Protein AF-M3G9U5-F1 (afdb_monomer)

Secondary structure (DSSP, 8-state):
---SS--SSS-HHHHHHH-HHHHHHHHHHHHHHSPTT--EEEEPPGGG--STT-PPPHHHHHHHHTTTEEEESEEE-SSEEEE-SGGGT--HHHHHHHHHHHHHHHHHHTT-THHHHHHHHHHIIIIIS----SHHHHHHHHHHHHHHHT-TTSEEEE-SS--EEEEGGGTEEEE--TTTT-EEEEEETTEEEEEEEEETTEEEEEEEEE--

Solvent-accessible surface area (backbone atoms only — not comparable to full-atom values): 11765 Å² total; per-residue (Å²): 90,29,57,83,48,63,29,74,96,42,56,44,64,59,46,43,70,80,38,42,68,60,54,46,58,53,50,54,54,57,54,68,71,41,57,94,89,49,88,42,75,44,35,52,22,75,42,33,27,78,41,76,81,66,44,58,52,70,68,52,46,46,57,39,45,79,68,64,38,48,76,40,62,62,53,74,60,90,65,33,35,39,36,16,44,59,70,38,80,45,53,69,66,58,48,34,52,52,46,50,52,46,54,51,38,54,62,50,21,77,79,40,64,73,42,44,61,50,40,50,52,50,42,40,66,76,77,66,66,74,50,60,83,46,72,68,44,42,50,55,34,49,56,46,35,38,61,78,66,65,40,79,92,24,36,38,38,28,19,71,58,39,55,62,47,72,42,76,94,76,35,33,37,29,37,19,30,79,81,85,36,35,39,46,70,48,75,56,91,54,35,38,37,35,34,31,50,81,45,96,94,41,68,46,77,78,47,76,49,74,65,129

Nearest PDB structures (foldseek):
  3o12-assembly1_A  TM=8.053E-01  e=7.618E+00  Saccharomyces cerevisiae
  5hd8-assembly1_B  TM=4.334E-01  e=9.738E+00  Escherichia coli K-12
  5l9t-assembly1_A  TM=3.016E-01  e=3.646E+00  Homo sapiens

Sequence (212 aa):
MGDIIENWFFSAVRKLKKSKKRFNKLFDRLDSLSALDGNKIYIVGNHDSTSYLMNLPPKIERYLRERNWKICKKIENETLIAVHGHQGQYNRFTWIGSIFILRFLHMIALFLPNLFRFSEAFYQKHLNRQDPATTEEIFKYYERLSRITHQNDKVLISGHTHDFLCIPHLKIINTGDWVKSNSFVLQDDFRFIGAKMNKRGEFSKEFIYKHQ

Structure (mmCIF, N/CA/C/O backbone):
data_AF-M3G9U5-F1
#
_entry.id   AF-M3G9U5-F1
#
loop_
_atom_site.group_PDB
_atom_site.id
_atom_site.type_symbol
_atom_site.label_atom_id
_atom_site.label_alt_id
_atom_site.label_comp_id
_atom_site.label_asym_id
_atom_site.label_entity_id
_atom_site.label_seq_id
_atom_site.pdbx_PDB_ins_code
_atom_site.Cartn_x
_atom_site.Cartn_y
_atom_site.Cartn_z
_atom_site.occupancy
_atom_site.B_iso_or_equiv
_atom_site.auth_seq_id
_atom_site.auth_comp_id
_atom_site.auth_asym_id
_atom_site.auth_atom_id
_atom_site.pdbx_PDB_model_num
ATOM 1 N N . MET A 1 1 ? -1.531 -2.281 1.126 1.00 89.38 1 MET A N 1
ATOM 2 C CA . MET A 1 1 ? -1.670 -0.815 1.037 1.00 89.38 1 MET A CA 1
ATOM 3 C C . MET A 1 1 ? -0.578 -0.260 0.125 1.00 89.38 1 MET A C 1
ATOM 5 O O . MET A 1 1 ? 0.336 0.375 0.622 1.00 89.38 1 MET A O 1
ATOM 9 N N . GLY A 1 2 ? -0.637 -0.505 -1.191 1.00 89.19 2 GLY A N 1
ATOM 10 C CA . GLY A 1 2 ? 0.446 -0.152 -2.129 1.00 89.19 2 GLY A CA 1
ATOM 11 C C . GLY A 1 2 ? 1.765 -0.884 -1.902 1.00 89.19 2 GLY A C 1
ATOM 12 O O . GLY A 1 2 ? 1.864 -1.715 -1.000 1.00 89.19 2 GLY A O 1
ATOM 13 N N . ASP A 1 3 ? 2.726 -0.594 -2.775 1.00 91.12 3 ASP A N 1
ATOM 14 C CA . ASP A 1 3 ? 4.126 -1.041 -2.739 1.00 91.12 3 ASP A CA 1
ATOM 15 C C . ASP A 1 3 ? 4.309 -2.566 -2.716 1.00 91.12 3 ASP A C 1
ATOM 17 O O . ASP A 1 3 ? 5.277 -3.112 -2.190 1.00 91.12 3 ASP A O 1
ATOM 21 N N . ILE A 1 4 ? 3.374 -3.284 -3.342 1.00 89.88 4 ILE A N 1
ATOM 22 C CA . ILE A 1 4 ? 3.493 -4.731 -3.566 1.00 89.88 4 ILE A CA 1
ATOM 23 C C . ILE A 1 4 ? 4.415 -4.997 -4.765 1.00 89.88 4 ILE A C 1
ATOM 25 O O . ILE A 1 4 ? 5.103 -6.022 -4.818 1.00 89.88 4 ILE A O 1
ATOM 29 N N . ILE A 1 5 ? 4.425 -4.097 -5.755 1.00 89.44 5 ILE A N 1
ATOM 30 C CA . ILE A 1 5 ? 5.148 -4.267 -7.012 1.00 89.44 5 ILE A CA 1
ATOM 31 C C . ILE A 1 5 ? 6.190 -3.158 -7.157 1.00 89.44 5 ILE A C 1
ATOM 33 O O . ILE A 1 5 ? 5.906 -2.081 -7.652 1.00 89.44 5 ILE A O 1
ATOM 37 N N . GLU A 1 6 ? 7.444 -3.470 -6.849 1.00 85.50 6 GLU A N 1
ATOM 38 C CA . GLU A 1 6 ? 8.569 -2.559 -7.094 1.00 85.50 6 GLU A CA 1
ATOM 39 C C . GLU A 1 6 ? 8.737 -2.250 -8.600 1.00 85.50 6 GLU A C 1
ATOM 41 O O . GLU A 1 6 ? 8.982 -3.160 -9.408 1.00 85.50 6 GLU A O 1
ATOM 46 N N . ASN A 1 7 ? 8.597 -0.971 -8.974 1.00 83.62 7 ASN A N 1
ATOM 47 C CA . ASN A 1 7 ? 8.673 -0.488 -10.356 1.00 83.62 7 ASN A CA 1
ATOM 48 C C . ASN A 1 7 ? 9.634 0.711 -10.573 1.00 83.62 7 ASN A C 1
ATOM 50 O O . ASN A 1 7 ? 9.666 1.284 -11.667 1.00 83.62 7 ASN A O 1
ATOM 54 N N . TRP A 1 8 ? 10.417 1.095 -9.563 1.00 77.12 8 TRP A N 1
ATOM 55 C CA . TRP A 1 8 ? 11.389 2.190 -9.622 1.00 77.12 8 TRP A CA 1
ATOM 56 C C . TRP A 1 8 ? 12.770 1.724 -10.044 1.00 77.12 8 TRP A C 1
ATOM 58 O O . TRP A 1 8 ? 13.273 2.127 -11.094 1.00 77.12 8 TRP A O 1
ATOM 68 N N . PHE A 1 9 ? 13.367 0.844 -9.244 1.00 70.94 9 PHE A N 1
ATOM 69 C CA . PHE A 1 9 ? 14.705 0.308 -9.512 1.00 70.94 9 PHE A CA 1
ATOM 70 C C . PHE A 1 9 ? 14.670 -0.803 -10.557 1.00 70.94 9 PHE A C 1
ATOM 72 O O . PHE A 1 9 ? 15.642 -1.068 -11.265 1.00 70.94 9 PHE A O 1
ATOM 79 N N . PHE A 1 10 ? 13.515 -1.450 -10.685 1.00 76.06 10 PHE A N 1
ATOM 80 C CA . PHE A 1 10 ? 13.292 -2.541 -11.613 1.00 76.06 10 PHE A CA 1
ATOM 81 C C . PHE A 1 10 ? 12.050 -2.257 -12.438 1.00 76.06 10 PHE A C 1
ATOM 83 O O . PHE A 1 10 ? 11.042 -1.799 -11.927 1.00 76.06 10 PHE A O 1
ATOM 90 N N . SER A 1 11 ? 12.070 -2.601 -13.724 1.00 84.88 11 SER A N 1
ATOM 91 C CA . SER A 1 11 ? 10.835 -2.567 -14.505 1.00 84.88 11 SER A CA 1
ATOM 92 C C . SER A 1 11 ? 9.950 -3.748 -14.106 1.00 84.88 11 SER A C 1
ATOM 94 O O . SER A 1 11 ? 10.233 -4.893 -14.486 1.00 84.88 11 SER A O 1
ATOM 96 N N . ALA A 1 12 ? 8.841 -3.469 -13.420 1.00 87.69 12 ALA A N 1
ATOM 97 C CA . ALA A 1 12 ? 7.840 -4.473 -13.073 1.00 87.69 12 ALA A CA 1
ATOM 98 C C . ALA A 1 12 ? 7.318 -5.190 -14.325 1.00 87.69 12 ALA A C 1
ATOM 100 O O . ALA A 1 12 ? 7.155 -6.407 -14.335 1.00 87.69 12 ALA A O 1
ATOM 101 N N . VAL A 1 13 ? 7.161 -4.459 -15.433 1.00 90.69 13 VAL A N 1
ATOM 102 C CA . VAL A 1 13 ? 6.762 -5.015 -16.734 1.00 90.69 13 VAL A CA 1
ATOM 103 C C . VAL A 1 13 ? 7.777 -6.033 -17.258 1.00 90.69 13 VAL A C 1
ATOM 105 O O . VAL A 1 13 ? 7.389 -7.107 -17.725 1.00 90.69 13 VAL A O 1
ATOM 108 N N . ARG A 1 14 ? 9.081 -5.726 -17.202 1.00 89.19 14 ARG A N 1
ATOM 109 C CA . ARG A 1 14 ? 10.125 -6.684 -17.609 1.00 89.19 14 ARG A CA 1
ATOM 110 C C . ARG A 1 14 ? 10.139 -7.895 -16.676 1.00 89.19 14 ARG A C 1
ATOM 112 O O . ARG A 1 14 ? 10.262 -9.018 -17.162 1.00 89.19 14 ARG A O 1
ATOM 119 N N . LYS A 1 15 ? 9.970 -7.682 -15.367 1.00 88.31 15 LYS A N 1
ATOM 120 C CA . LYS A 1 15 ? 9.929 -8.752 -14.359 1.00 88.31 15 LYS A CA 1
ATOM 121 C C . LYS A 1 15 ? 8.718 -9.669 -14.551 1.00 88.31 15 LYS A C 1
ATOM 123 O O . LYS A 1 15 ? 8.887 -10.882 -14.518 1.00 88.31 15 LYS A O 1
ATOM 128 N N . LEU A 1 16 ? 7.539 -9.123 -14.858 1.00 90.44 16 LEU A N 1
ATOM 129 C CA . LEU A 1 16 ? 6.343 -9.900 -15.195 1.00 90.44 16 LEU A CA 1
ATOM 130 C C . LEU A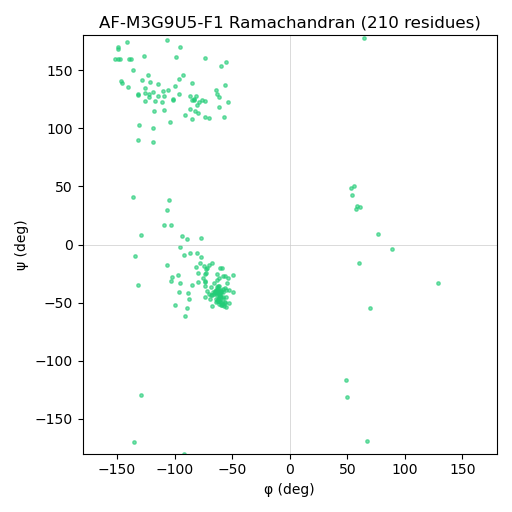 1 16 ? 6.577 -10.771 -16.436 1.00 90.44 16 LEU A C 1
ATOM 132 O O . LEU A 1 16 ? 6.240 -11.949 -16.421 1.00 90.44 16 LEU A O 1
ATOM 136 N N . LYS A 1 17 ? 7.207 -10.233 -17.490 1.00 91.81 17 LYS A N 1
ATOM 137 C CA . LYS A 1 17 ? 7.541 -11.022 -18.690 1.00 91.81 17 LYS A CA 1
ATOM 138 C C . LYS A 1 17 ? 8.535 -12.150 -18.392 1.00 91.81 17 LYS A C 1
ATOM 140 O O . LYS A 1 17 ? 8.299 -13.283 -18.789 1.00 91.81 17 LYS A O 1
ATOM 145 N N . LYS A 1 18 ? 9.641 -11.844 -17.703 1.00 91.88 18 LYS A N 1
ATOM 146 C CA . LYS A 1 18 ? 10.725 -12.809 -17.428 1.00 91.88 18 LYS A CA 1
ATOM 147 C C . LYS A 1 18 ? 10.376 -13.824 -16.341 1.00 91.88 18 LYS A C 1
ATOM 149 O O . LYS A 1 18 ? 10.928 -14.915 -16.307 1.00 91.88 18 LYS A O 1
ATOM 154 N N . SER A 1 19 ? 9.515 -13.454 -15.401 1.00 89.94 19 SER A N 1
ATOM 155 C CA . SER A 1 19 ? 9.249 -14.230 -14.189 1.00 89.94 19 SER A CA 1
ATOM 156 C C . SER A 1 19 ? 7.756 -14.308 -13.881 1.00 89.94 19 SER A C 1
ATOM 158 O O . SER A 1 19 ? 7.363 -14.256 -12.714 1.00 89.94 19 SER A O 1
ATOM 160 N N . LYS A 1 20 ? 6.925 -14.491 -14.918 1.00 91.56 20 LYS A N 1
ATOM 161 C CA . LYS A 1 20 ? 5.462 -14.617 -14.795 1.00 91.56 20 LYS A CA 1
ATOM 162 C C . LYS A 1 20 ? 5.056 -15.636 -13.730 1.00 91.56 20 LYS A C 1
ATOM 164 O O . LYS A 1 20 ? 4.201 -15.345 -12.909 1.00 91.56 20 LYS A O 1
ATOM 169 N N . LYS A 1 21 ? 5.749 -16.779 -13.651 1.00 93.25 21 LYS A N 1
ATOM 170 C CA . LYS A 1 21 ? 5.509 -17.814 -12.628 1.00 93.25 21 LYS A CA 1
ATOM 171 C C . LYS A 1 21 ? 5.647 -17.294 -11.188 1.00 93.25 21 LYS A C 1
ATOM 173 O O . LYS A 1 21 ? 4.871 -17.692 -10.328 1.00 93.25 21 LYS A O 1
ATOM 178 N N . ARG A 1 22 ? 6.616 -16.410 -10.908 1.00 90.00 22 ARG A N 1
ATOM 179 C CA . ARG A 1 22 ? 6.799 -15.815 -9.568 1.00 90.00 22 ARG A CA 1
ATOM 180 C C . ARG A 1 22 ? 5.699 -14.801 -9.253 1.00 90.00 22 ARG A C 1
ATOM 182 O O . ARG A 1 22 ? 5.206 -14.798 -8.132 1.00 90.00 22 ARG A O 1
ATOM 189 N N . PHE A 1 23 ? 5.308 -13.993 -10.241 1.00 91.50 23 PHE A N 1
ATOM 190 C CA . PHE A 1 23 ? 4.162 -13.086 -10.128 1.00 91.50 23 PHE A CA 1
ATOM 191 C C . PHE A 1 23 ? 2.876 -13.856 -9.841 1.00 91.50 23 PHE A C 1
ATOM 193 O O . PHE A 1 23 ? 2.200 -13.547 -8.866 1.00 91.50 23 PHE A O 1
ATOM 200 N N . ASN A 1 24 ? 2.599 -14.898 -10.630 1.00 94.75 24 ASN A N 1
ATOM 201 C CA . ASN A 1 24 ? 1.445 -15.761 -10.419 1.00 94.75 24 ASN A CA 1
ATOM 202 C C . ASN A 1 24 ? 1.472 -16.328 -9.005 1.00 94.75 24 ASN A C 1
ATOM 204 O O . ASN A 1 24 ? 0.571 -16.036 -8.244 1.00 94.75 24 ASN A O 1
ATOM 208 N N . LYS A 1 25 ? 2.568 -16.972 -8.583 1.00 94.81 25 LYS A N 1
ATOM 209 C CA . LYS A 1 25 ? 2.677 -17.543 -7.233 1.00 94.81 25 LYS A CA 1
ATOM 210 C C . LYS A 1 25 ? 2.365 -16.547 -6.106 1.00 94.81 25 LYS A C 1
ATOM 212 O O . LYS A 1 25 ? 1.773 -16.944 -5.107 1.00 94.81 25 LYS A O 1
ATOM 217 N N . LEU A 1 26 ? 2.795 -15.288 -6.224 1.00 92.38 26 LEU A N 1
ATOM 218 C CA . LEU A 1 26 ? 2.474 -14.253 -5.236 1.00 92.38 26 LEU A CA 1
ATOM 219 C C . LEU A 1 26 ? 0.977 -13.928 -5.246 1.00 92.38 26 LEU A C 1
ATOM 221 O O . LEU A 1 26 ? 0.329 -13.984 -4.206 1.00 92.38 26 LEU A O 1
ATOM 225 N N . PHE A 1 27 ? 0.432 -13.607 -6.416 1.00 93.75 27 PHE A N 1
ATOM 226 C CA . PHE A 1 27 ? -0.960 -13.187 -6.524 1.00 93.75 27 PHE A CA 1
ATOM 227 C C . PHE A 1 27 ? -1.949 -14.340 -6.350 1.00 93.75 27 PHE A C 1
ATOM 229 O O . PHE A 1 27 ? -3.045 -14.095 -5.882 1.00 93.75 27 PHE A O 1
ATOM 236 N N . ASP A 1 28 ? -1.567 -15.587 -6.631 1.00 94.31 28 ASP A N 1
ATOM 237 C CA . ASP A 1 28 ? -2.385 -16.778 -6.371 1.00 94.31 28 ASP A CA 1
ATOM 238 C C . ASP A 1 28 ? -2.595 -16.932 -4.857 1.00 94.31 28 ASP A C 1
ATOM 240 O O . ASP A 1 28 ? -3.693 -17.232 -4.401 1.00 94.31 28 ASP A O 1
ATOM 244 N N . ARG A 1 29 ? -1.554 -16.643 -4.059 1.00 92.06 29 ARG A N 1
ATOM 245 C CA . ARG A 1 29 ? -1.653 -16.627 -2.593 1.00 92.06 29 ARG A CA 1
ATOM 246 C C . ARG A 1 29 ? -2.528 -15.483 -2.097 1.00 92.06 29 ARG A C 1
ATOM 248 O O . ARG A 1 29 ? -3.351 -15.709 -1.224 1.00 92.06 29 ARG A O 1
ATOM 255 N N . LEU A 1 30 ? -2.378 -14.279 -2.648 1.00 91.44 30 LEU A N 1
ATOM 256 C CA . LEU A 1 30 ? -3.236 -13.147 -2.278 1.00 91.44 30 LEU A CA 1
ATOM 257 C C . LEU A 1 30 ? -4.697 -13.392 -2.670 1.00 91.44 30 LEU A C 1
ATOM 259 O O . LEU A 1 30 ? -5.594 -13.115 -1.884 1.00 91.44 30 LEU A O 1
ATOM 263 N N . ASP A 1 31 ? -4.927 -13.957 -3.853 1.00 91.56 31 ASP A N 1
ATOM 264 C CA . ASP A 1 31 ? -6.259 -14.309 -4.333 1.00 91.56 31 ASP A CA 1
ATOM 265 C C . ASP A 1 31 ? -6.907 -15.364 -3.425 1.00 91.56 31 ASP A C 1
ATOM 267 O O . ASP A 1 31 ? -8.089 -15.239 -3.134 1.00 91.56 31 ASP A O 1
ATOM 271 N N . SER A 1 32 ? -6.140 -16.331 -2.899 1.00 89.75 32 SER A N 1
ATOM 272 C CA . SER A 1 32 ? -6.655 -17.338 -1.955 1.00 89.75 32 SER A CA 1
ATOM 273 C C . SER A 1 32 ? -7.062 -16.795 -0.579 1.00 89.75 32 SER A C 1
ATOM 275 O O . SER A 1 32 ? -7.755 -17.491 0.155 1.00 89.75 32 SER A O 1
ATOM 277 N N . LEU A 1 33 ? -6.636 -15.577 -0.216 1.00 86.25 33 LEU A N 1
ATOM 278 C CA . LEU A 1 33 ? -7.073 -14.915 1.023 1.00 86.25 33 LEU A CA 1
ATOM 279 C C . LEU A 1 33 ? -8.440 -14.246 0.869 1.00 86.25 33 LEU A C 1
ATOM 281 O O . LEU A 1 33 ? -9.088 -13.922 1.859 1.00 86.25 33 LEU A O 1
ATOM 285 N N . SER A 1 34 ? -8.859 -13.996 -0.368 1.00 84.12 34 SER A N 1
ATOM 286 C CA . SER A 1 34 ? -10.179 -13.468 -0.655 1.00 84.12 34 SER A CA 1
ATOM 287 C C . SER A 1 34 ? -11.171 -14.629 -0.629 1.00 84.12 34 SER A C 1
ATOM 289 O O . SER A 1 34 ? -10.948 -15.639 -1.296 1.00 84.12 34 SER A O 1
ATOM 291 N N . ALA A 1 35 ? -12.259 -14.503 0.138 1.00 73.25 35 ALA A N 1
ATOM 292 C CA . ALA A 1 35 ? -13.389 -15.419 0.002 1.00 73.25 35 ALA A CA 1
ATOM 293 C C . ALA A 1 35 ? -13.877 -15.427 -1.460 1.00 73.25 35 ALA A C 1
ATOM 295 O O . ALA A 1 35 ? -13.638 -14.467 -2.200 1.00 73.25 35 ALA A O 1
ATOM 296 N N . LEU A 1 36 ? -14.561 -16.493 -1.884 1.00 59.97 36 LEU A N 1
ATOM 297 C CA . LEU A 1 36 ? -15.284 -16.479 -3.159 1.00 59.97 36 LEU A CA 1
ATOM 298 C C . LEU A 1 36 ? -16.214 -15.249 -3.147 1.00 59.97 36 LEU A C 1
ATOM 300 O O . LEU A 1 36 ? -16.961 -15.061 -2.193 1.00 59.97 36 LEU A O 1
ATOM 304 N N . ASP A 1 37 ? -16.056 -14.375 -4.145 1.00 67.06 37 ASP A N 1
ATOM 305 C CA . ASP A 1 37 ? -16.712 -13.059 -4.298 1.00 67.06 37 ASP A CA 1
ATOM 306 C C . ASP A 1 37 ? -16.189 -11.894 -3.431 1.00 67.06 37 ASP A C 1
ATOM 308 O O . ASP A 1 37 ? -16.737 -10.789 -3.450 1.00 67.06 37 ASP A O 1
ATOM 312 N N . GLY A 1 38 ? -15.070 -12.072 -2.726 1.00 76.62 38 GLY A N 1
ATOM 313 C CA . GLY A 1 38 ? -14.406 -10.988 -2.009 1.00 76.62 38 GLY A CA 1
ATOM 314 C C . GLY A 1 38 ? -13.868 -9.894 -2.946 1.00 76.62 38 GLY A C 1
ATOM 315 O O . GLY A 1 38 ? -13.178 -10.152 -3.935 1.00 76.62 38 GLY A O 1
ATOM 316 N N . ASN A 1 39 ? -14.139 -8.630 -2.609 1.00 86.94 39 ASN A N 1
ATOM 317 C CA . ASN A 1 39 ? -13.625 -7.484 -3.358 1.00 86.94 39 ASN A CA 1
ATOM 318 C C . ASN A 1 39 ? -12.112 -7.325 -3.150 1.00 86.94 39 ASN A C 1
ATOM 320 O O . ASN A 1 39 ? -11.651 -6.885 -2.096 1.00 86.94 39 ASN A O 1
ATOM 324 N N . LYS A 1 40 ? -11.325 -7.620 -4.187 1.00 93.31 40 LYS A N 1
ATOM 325 C CA . LYS A 1 40 ? -9.869 -7.441 -4.168 1.00 93.31 40 LYS A CA 1
ATOM 326 C C . LYS A 1 40 ? -9.504 -6.027 -4.584 1.00 93.31 40 LYS A C 1
ATOM 328 O O . LYS A 1 40 ? -9.752 -5.623 -5.720 1.00 93.31 40 LYS A O 1
ATOM 333 N N . ILE A 1 41 ? -8.899 -5.270 -3.674 1.00 94.38 41 ILE A N 1
ATOM 334 C CA . ILE A 1 41 ? -8.581 -3.858 -3.894 1.00 94.38 41 ILE A CA 1
ATOM 335 C C . ILE A 1 41 ? -7.067 -3.657 -3.855 1.00 94.38 41 ILE A C 1
ATOM 337 O O . ILE A 1 41 ? -6.399 -3.966 -2.871 1.00 94.38 41 ILE A O 1
ATOM 341 N N . TYR A 1 42 ? -6.528 -3.100 -4.937 1.00 95.75 42 TYR A N 1
ATOM 342 C CA . TYR A 1 42 ? -5.141 -2.679 -5.054 1.00 95.75 42 TYR A CA 1
ATOM 343 C C . TYR A 1 42 ? -5.066 -1.155 -4.939 1.00 95.75 42 TYR A C 1
ATOM 345 O O . TYR A 1 42 ? -5.407 -0.429 -5.877 1.00 95.75 42 TYR A O 1
ATOM 353 N N . ILE A 1 43 ? -4.600 -0.661 -3.795 1.00 95.81 43 ILE A N 1
ATOM 354 C CA . ILE A 1 43 ? -4.283 0.761 -3.627 1.00 95.81 43 ILE A CA 1
ATOM 355 C C . ILE A 1 43 ? -2.883 1.005 -4.174 1.00 95.81 43 ILE A C 1
ATOM 357 O O . ILE A 1 43 ? -1.961 0.335 -3.733 1.00 95.81 43 ILE A O 1
ATOM 361 N N . VAL A 1 44 ? -2.718 1.936 -5.112 1.00 95.00 44 VAL A N 1
ATOM 362 C CA . VAL A 1 44 ? -1.415 2.222 -5.738 1.00 95.00 44 VAL A CA 1
ATOM 363 C C . VAL A 1 44 ? -0.495 2.970 -4.770 1.00 95.00 44 VAL A C 1
ATOM 365 O O . VAL A 1 44 ? -0.851 4.051 -4.292 1.00 95.00 44 VAL A O 1
ATOM 368 N N . GLY A 1 45 ? 0.685 2.406 -4.513 1.00 92.88 45 GLY A N 1
ATOM 369 C CA . GLY A 1 45 ? 1.756 3.029 -3.738 1.00 92.88 45 GLY A CA 1
ATOM 370 C C . GLY A 1 45 ? 2.797 3.737 -4.596 1.00 92.88 45 GLY A C 1
ATOM 371 O O . GLY A 1 45 ? 2.768 3.649 -5.830 1.00 92.88 45 GLY A O 1
ATOM 372 N N . ASN A 1 46 ? 3.684 4.503 -3.957 1.00 89.88 46 ASN A N 1
ATOM 373 C CA . ASN A 1 46 ? 4.681 5.289 -4.681 1.00 89.88 46 ASN A CA 1
ATOM 374 C C . ASN A 1 46 ? 5.686 4.401 -5.414 1.00 89.88 46 ASN A C 1
ATOM 376 O O . ASN A 1 46 ? 6.072 4.766 -6.522 1.00 89.88 46 ASN A O 1
ATOM 380 N N . HIS A 1 47 ? 6.032 3.220 -4.893 1.00 89.12 47 HIS A N 1
ATOM 381 C CA . HIS A 1 47 ? 6.955 2.292 -5.554 1.00 89.12 47 HIS A CA 1
ATOM 382 C C . HIS A 1 47 ? 6.339 1.568 -6.756 1.00 89.12 47 HIS A C 1
ATOM 384 O O . HIS A 1 47 ? 7.053 1.076 -7.635 1.00 89.12 47 HIS A O 1
ATOM 390 N N . ASP A 1 48 ? 5.011 1.534 -6.846 1.00 88.81 48 ASP A N 1
ATOM 391 C CA . ASP A 1 48 ? 4.317 0.803 -7.904 1.00 88.81 48 ASP A CA 1
ATOM 392 C C . ASP A 1 48 ? 4.313 1.541 -9.255 1.00 88.81 48 ASP A C 1
ATOM 394 O O . ASP A 1 48 ? 4.018 0.961 -10.307 1.00 88.81 48 ASP A O 1
ATOM 398 N N . SER A 1 49 ? 4.626 2.840 -9.250 1.00 85.12 49 SER A N 1
ATOM 399 C CA . SER A 1 49 ? 4.434 3.728 -10.393 1.00 85.12 49 SER A CA 1
ATOM 400 C C . SER A 1 49 ? 5.587 4.711 -10.571 1.00 85.12 49 SER A C 1
ATOM 402 O O . SER A 1 49 ? 5.977 5.420 -9.656 1.00 85.12 49 SER A O 1
ATOM 404 N N . THR A 1 50 ? 6.023 4.862 -11.821 1.00 83.81 50 THR A N 1
ATOM 405 C CA . THR A 1 50 ? 6.894 5.960 -12.277 1.00 83.81 50 THR A CA 1
ATOM 406 C C . THR A 1 50 ? 6.138 6.942 -13.182 1.00 83.81 50 THR A C 1
ATOM 408 O O . THR A 1 50 ? 6.733 7.697 -13.956 1.00 83.81 50 THR A O 1
ATOM 411 N N . SER A 1 51 ? 4.801 6.902 -13.157 1.00 86.75 51 SER A N 1
ATOM 412 C CA . SER A 1 51 ? 3.917 7.786 -13.919 1.00 86.75 51 SER A CA 1
ATOM 413 C C . SER A 1 51 ? 3.676 9.101 -13.183 1.00 86.75 51 SER A C 1
ATOM 415 O O . SER A 1 51 ? 3.376 9.096 -11.991 1.00 86.75 51 SER A O 1
ATOM 417 N N . TYR A 1 52 ? 3.671 10.223 -13.911 1.00 87.69 52 TYR A N 1
ATOM 418 C CA . TYR A 1 52 ? 3.241 11.531 -13.393 1.00 87.69 52 TYR A CA 1
ATOM 419 C C . TYR A 1 52 ? 1.841 11.497 -12.770 1.00 87.69 52 TYR A C 1
ATOM 421 O O . TYR A 1 52 ? 1.536 12.260 -11.859 1.00 87.69 52 TYR A O 1
ATOM 429 N N . LEU A 1 53 ? 0.986 10.597 -13.261 1.00 89.19 53 LEU A N 1
ATOM 430 C CA . LEU A 1 53 ? -0.385 10.440 -12.797 1.00 89.19 53 LEU A CA 1
ATOM 431 C C . LEU A 1 53 ? -0.542 9.387 -11.701 1.00 89.19 53 LEU A C 1
ATOM 433 O O . LEU A 1 53 ? -1.681 9.120 -11.334 1.00 89.19 53 LEU A O 1
ATOM 437 N N . MET A 1 54 ? 0.537 8.808 -11.156 1.00 87.25 54 MET A N 1
ATOM 438 C CA . MET A 1 54 ? 0.455 7.735 -10.148 1.00 87.25 54 MET A CA 1
ATOM 439 C C . MET A 1 54 ? -0.325 6.502 -10.658 1.00 87.25 54 MET A C 1
ATOM 441 O O . MET A 1 54 ? -1.043 5.854 -9.903 1.00 87.25 54 MET A O 1
ATOM 445 N N . ASN A 1 55 ? -0.235 6.210 -11.959 1.00 91.38 55 ASN A N 1
ATOM 446 C CA . ASN A 1 55 ? -0.872 5.042 -12.568 1.00 91.38 55 ASN A CA 1
ATOM 447 C C . ASN A 1 55 ? 0.128 3.891 -12.669 1.00 91.38 55 ASN A C 1
ATOM 449 O O . ASN A 1 55 ? 1.294 4.106 -13.015 1.00 91.38 55 ASN A O 1
ATOM 453 N N . LEU A 1 56 ? -0.353 2.668 -12.447 1.00 94.19 56 LEU A N 1
ATOM 454 C CA . LEU A 1 56 ? 0.436 1.464 -12.682 1.00 94.19 56 LEU A CA 1
ATOM 455 C C . LEU A 1 56 ? 0.876 1.376 -14.152 1.00 94.19 56 LEU A C 1
ATOM 457 O O . LEU A 1 56 ? 0.193 1.883 -15.047 1.00 94.19 56 LEU A O 1
ATOM 461 N N . PRO A 1 57 ? 1.990 0.687 -14.450 1.00 93.88 57 PRO A N 1
ATOM 462 C CA . PRO A 1 57 ? 2.326 0.359 -15.826 1.00 93.88 57 PRO A CA 1
ATOM 463 C C . PRO A 1 57 ? 1.175 -0.415 -16.498 1.00 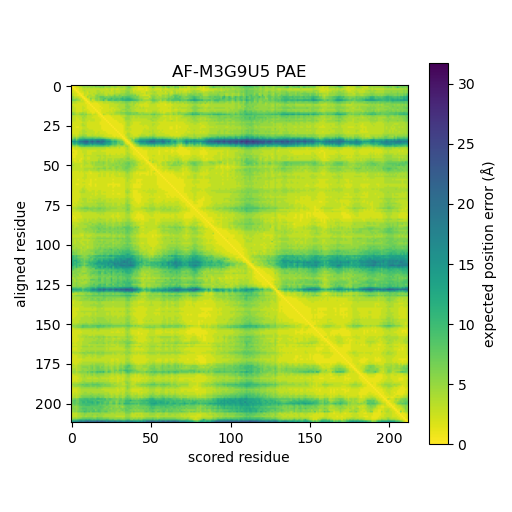93.88 57 PRO A C 1
ATOM 465 O O . PRO A 1 57 ? 0.692 -1.381 -15.902 1.00 93.88 57 PRO A O 1
ATOM 468 N N . PRO A 1 58 ? 0.796 -0.116 -17.758 1.00 94.06 58 PRO A N 1
ATOM 469 C CA . PRO A 1 58 ? -0.399 -0.699 -18.385 1.00 94.06 58 PRO A CA 1
ATOM 470 C C . PRO A 1 58 ? -0.449 -2.233 -18.383 1.00 94.06 58 PRO A C 1
ATOM 472 O O . PRO A 1 58 ? -1.507 -2.838 -18.256 1.00 94.06 58 PRO A O 1
ATOM 475 N N . LYS A 1 59 ? 0.711 -2.897 -18.492 1.00 94.44 59 LYS A N 1
ATOM 476 C CA . LYS A 1 59 ? 0.790 -4.368 -18.444 1.00 94.44 59 LYS A CA 1
ATOM 477 C C . LYS A 1 59 ? 0.583 -4.941 -17.043 1.00 94.44 59 LYS A C 1
ATOM 479 O O . LYS A 1 59 ? 0.081 -6.053 -16.940 1.00 94.44 59 LYS A O 1
ATOM 484 N N . ILE A 1 60 ? 0.978 -4.210 -16.002 1.00 95.56 60 ILE A N 1
ATOM 485 C CA . ILE A 1 60 ? 0.709 -4.583 -14.609 1.00 95.56 60 ILE A CA 1
ATOM 486 C C . ILE A 1 60 ? -0.765 -4.338 -14.296 1.00 95.56 60 ILE A C 1
ATOM 488 O O . ILE A 1 60 ? -1.424 -5.221 -13.762 1.00 95.56 60 ILE A O 1
ATOM 492 N N . GLU A 1 61 ? -1.295 -3.184 -14.703 1.00 95.94 61 GLU A N 1
ATOM 493 C CA . GLU A 1 61 ? -2.711 -2.857 -14.544 1.00 95.94 61 GLU A CA 1
ATOM 494 C C . GLU A 1 61 ? -3.604 -3.918 -15.195 1.00 95.94 61 GLU A C 1
ATOM 496 O O . GLU A 1 61 ? -4.492 -4.464 -14.546 1.00 95.94 61 GLU A O 1
ATOM 501 N N . ARG A 1 62 ? -3.316 -4.278 -16.451 1.00 96.94 62 ARG A N 1
ATOM 502 C CA . ARG A 1 62 ? -4.040 -5.337 -17.157 1.00 96.94 62 ARG A CA 1
ATOM 503 C C . ARG A 1 62 ? -3.934 -6.685 -16.441 1.00 96.94 62 ARG A C 1
ATOM 505 O O . ARG A 1 62 ? -4.953 -7.331 -16.253 1.00 96.94 62 ARG A O 1
ATOM 512 N N . TYR A 1 63 ? -2.736 -7.074 -15.998 1.00 95.94 63 TYR A N 1
ATOM 513 C CA . TYR A 1 63 ? -2.523 -8.320 -15.251 1.00 95.94 63 TYR A CA 1
ATOM 514 C C . TYR A 1 63 ? -3.370 -8.394 -13.969 1.00 95.94 63 TYR A C 1
ATOM 516 O O . TYR A 1 63 ? -3.922 -9.443 -13.655 1.00 95.94 63 TYR A O 1
ATOM 524 N N . LEU A 1 64 ? -3.490 -7.287 -13.233 1.00 95.69 64 LEU A N 1
ATOM 525 C CA . LEU A 1 64 ? -4.323 -7.209 -12.032 1.00 95.69 64 LEU A CA 1
ATOM 526 C C . LEU A 1 64 ? -5.822 -7.248 -12.374 1.00 95.69 64 LEU A C 1
ATOM 528 O O . LEU A 1 64 ? -6.579 -7.970 -11.725 1.00 95.69 64 LEU A O 1
ATOM 532 N N . ARG A 1 65 ? -6.252 -6.527 -13.418 1.00 95.56 65 ARG A N 1
ATOM 533 C CA . ARG A 1 65 ? -7.654 -6.511 -13.872 1.00 95.56 65 ARG A CA 1
ATOM 534 C C . ARG A 1 65 ? -8.129 -7.862 -14.401 1.00 95.56 65 ARG A C 1
ATOM 536 O O . ARG A 1 65 ? -9.228 -8.272 -14.059 1.00 95.56 65 ARG A O 1
ATOM 543 N N . GLU A 1 66 ? -7.296 -8.577 -15.159 1.00 95.25 66 GLU A N 1
ATOM 544 C CA . GLU A 1 66 ? -7.563 -9.958 -15.613 1.00 95.25 66 GLU A CA 1
ATOM 545 C C . GLU A 1 66 ? -7.774 -10.926 -14.434 1.00 95.25 66 GLU A C 1
ATOM 547 O O . GLU A 1 66 ? -8.368 -11.987 -14.594 1.00 95.25 66 GLU A O 1
ATOM 552 N N . ARG A 1 67 ? -7.307 -10.552 -13.237 1.00 92.88 67 ARG A N 1
ATOM 553 C CA . ARG A 1 67 ? -7.486 -11.285 -11.981 1.00 92.88 67 ARG A CA 1
ATOM 554 C C . ARG A 1 67 ? -8.552 -10.655 -11.080 1.00 92.88 67 ARG A C 1
ATOM 556 O O . ARG A 1 67 ? -8.567 -10.955 -9.893 1.00 92.88 67 ARG A O 1
ATOM 563 N N . ASN A 1 68 ? -9.419 -9.781 -11.591 1.00 93.50 68 ASN A N 1
ATOM 564 C CA . ASN A 1 68 ? -10.501 -9.123 -10.844 1.00 93.50 68 ASN A CA 1
ATOM 565 C C . ASN A 1 68 ? -10.040 -8.236 -9.670 1.00 93.50 68 ASN A C 1
ATOM 567 O O . ASN A 1 68 ? -10.736 -8.119 -8.665 1.00 93.50 68 ASN A O 1
ATOM 571 N N . TRP A 1 69 ? -8.867 -7.604 -9.766 1.00 94.75 69 TRP A N 1
ATOM 572 C CA . TRP A 1 69 ? -8.458 -6.576 -8.803 1.00 94.75 69 TRP A CA 1
ATOM 573 C C . TRP A 1 69 ? -8.988 -5.196 -9.212 1.00 94.75 69 TRP A C 1
ATOM 575 O O . TRP A 1 69 ? -8.729 -4.719 -10.321 1.00 94.75 69 TRP A O 1
ATOM 585 N N . LYS A 1 70 ? -9.661 -4.507 -8.286 1.00 94.88 70 LYS A N 1
ATOM 586 C CA . LYS A 1 70 ? -10.010 -3.087 -8.407 1.00 94.88 70 LYS A CA 1
ATOM 587 C C . LYS A 1 70 ? -8.800 -2.237 -8.039 1.00 94.88 70 LYS A C 1
ATOM 589 O O . LYS A 1 70 ? -8.312 -2.298 -6.917 1.00 94.88 70 LYS A O 1
ATOM 594 N N . ILE A 1 71 ? -8.328 -1.422 -8.974 1.00 96.12 71 ILE A N 1
ATOM 595 C CA . ILE A 1 71 ? -7.137 -0.584 -8.789 1.00 96.12 71 ILE A CA 1
ATOM 596 C C . ILE A 1 71 ? -7.587 0.844 -8.500 1.00 96.12 71 ILE A C 1
ATOM 598 O O . ILE A 1 71 ? -8.345 1.425 -9.277 1.00 96.12 71 ILE A O 1
ATOM 602 N N . CYS A 1 72 ? -7.131 1.422 -7.392 1.00 95.00 72 CYS A N 1
ATOM 603 C CA . CYS A 1 72 ? -7.517 2.769 -6.979 1.00 95.00 72 CYS A CA 1
ATOM 604 C C . CYS A 1 72 ? -6.396 3.479 -6.208 1.00 95.00 72 CYS A C 1
ATOM 606 O O . CYS A 1 72 ? -5.393 2.883 -5.835 1.00 95.00 72 CYS A O 1
ATOM 608 N N . LYS A 1 73 ? -6.558 4.782 -5.960 1.00 93.06 73 LYS A N 1
ATOM 609 C CA . LYS A 1 73 ? -5.649 5.571 -5.100 1.00 93.06 73 LYS A CA 1
ATOM 610 C C . LYS A 1 73 ? -6.166 5.721 -3.670 1.00 93.06 73 LYS A C 1
ATOM 612 O O . LYS A 1 73 ? -5.385 5.930 -2.748 1.00 93.06 73 LYS A O 1
ATOM 617 N N . LYS A 1 74 ? -7.488 5.635 -3.527 1.00 94.88 74 LYS A N 1
ATOM 618 C CA . LYS A 1 74 ? -8.257 5.771 -2.296 1.00 94.88 74 LYS A CA 1
ATOM 619 C C . LYS A 1 74 ? -9.464 4.839 -2.393 1.00 94.88 74 LYS A C 1
ATOM 621 O O . LYS A 1 74 ? -10.060 4.736 -3.467 1.00 94.88 74 LYS A O 1
ATOM 626 N N . ILE A 1 75 ? -9.807 4.192 -1.289 1.00 95.56 75 ILE A N 1
ATOM 627 C CA . ILE A 1 75 ? -11.094 3.527 -1.070 1.00 95.56 75 ILE A CA 1
ATOM 628 C C . ILE A 1 75 ? -11.713 4.126 0.191 1.00 95.56 75 ILE A C 1
ATOM 630 O O . ILE A 1 75 ? -10.995 4.515 1.111 1.00 95.56 75 ILE A O 1
ATOM 634 N N . GLU A 1 76 ? -13.030 4.237 0.214 1.00 95.44 76 GLU A N 1
ATOM 635 C CA . GLU A 1 76 ? -13.777 4.786 1.336 1.00 95.44 76 GLU A CA 1
ATOM 636 C C . GLU A 1 76 ? -15.104 4.039 1.449 1.00 95.44 76 GLU A C 1
ATOM 638 O O . GLU A 1 76 ? -15.729 3.727 0.433 1.00 95.44 76 GLU A O 1
ATOM 643 N N . ASN A 1 77 ? -15.498 3.735 2.679 1.00 92.94 77 ASN A N 1
ATOM 644 C CA . ASN A 1 77 ? -16.833 3.277 3.044 1.00 92.94 77 ASN A CA 1
ATOM 645 C C . ASN A 1 77 ? -17.277 4.041 4.301 1.00 92.94 77 ASN A C 1
ATOM 647 O O . ASN A 1 77 ? -16.621 4.996 4.700 1.00 92.94 77 ASN A O 1
ATOM 651 N N . GLU A 1 78 ? -18.375 3.644 4.932 1.00 91.69 78 GLU A N 1
ATOM 652 C CA . GLU A 1 78 ? -18.895 4.326 6.125 1.00 91.69 78 GLU A CA 1
ATOM 653 C C . GLU A 1 78 ? -17.936 4.269 7.326 1.00 91.69 78 GLU A C 1
ATOM 655 O O . GLU A 1 78 ? -17.879 5.210 8.108 1.00 91.69 78 GLU A O 1
ATOM 660 N N . THR A 1 79 ? -17.133 3.207 7.431 1.00 93.94 79 THR A N 1
ATOM 661 C CA . THR A 1 79 ? -16.271 2.919 8.592 1.00 93.94 79 THR A CA 1
ATOM 662 C C . THR A 1 79 ? -14.833 3.402 8.436 1.00 93.94 79 THR A C 1
ATOM 664 O O . THR A 1 79 ? -14.176 3.751 9.416 1.00 93.94 79 THR A O 1
ATOM 667 N N . LEU A 1 80 ? -14.304 3.388 7.213 1.00 95.81 80 LEU A N 1
ATOM 668 C CA . LEU A 1 80 ? -12.889 3.606 6.967 1.00 95.81 80 LEU A CA 1
ATOM 669 C C . LEU A 1 80 ? -12.620 4.303 5.645 1.00 95.81 80 LEU A C 1
ATOM 671 O O . LEU A 1 80 ? -13.390 4.260 4.683 1.00 95.81 80 LEU A O 1
ATOM 675 N N . ILE A 1 81 ? -11.436 4.884 5.603 1.00 97.31 81 ILE A N 1
ATOM 676 C CA . ILE A 1 81 ? -10.784 5.398 4.419 1.00 97.31 81 ILE A CA 1
ATOM 677 C C . ILE A 1 81 ? -9.405 4.758 4.330 1.00 97.31 81 ILE A C 1
ATOM 679 O O . ILE A 1 81 ? -8.649 4.760 5.297 1.00 97.31 81 ILE A O 1
ATOM 683 N N . ALA A 1 82 ? -9.059 4.207 3.170 1.00 97.12 82 ALA A N 1
ATOM 684 C CA . ALA A 1 82 ? -7.746 3.617 2.960 1.00 97.12 82 ALA A CA 1
ATOM 685 C C . ALA A 1 82 ? -7.027 4.286 1.783 1.00 97.12 82 ALA A C 1
ATOM 687 O O . ALA A 1 82 ? -7.554 4.378 0.669 1.00 97.12 82 ALA A O 1
ATOM 688 N N . VAL A 1 83 ? -5.805 4.750 2.041 1.00 97.06 83 VAL A N 1
ATOM 689 C CA . VAL A 1 83 ? -4.890 5.373 1.071 1.00 97.06 83 VAL A CA 1
ATOM 690 C C . VAL A 1 83 ? -3.479 4.859 1.300 1.00 97.06 83 VAL A C 1
ATOM 692 O O . VAL A 1 83 ? -3.166 4.389 2.382 1.00 97.06 83 VAL A O 1
ATOM 695 N N . HIS A 1 84 ? -2.589 4.958 0.317 1.00 95.56 84 HIS A N 1
ATOM 696 C CA . HIS A 1 84 ? -1.232 4.447 0.509 1.00 95.56 84 HIS A CA 1
ATOM 697 C C . HIS A 1 84 ? -0.452 5.165 1.629 1.00 95.56 84 HIS A C 1
ATOM 699 O O . HIS A 1 84 ? 0.129 4.485 2.463 1.00 95.56 84 HIS A O 1
ATOM 705 N N . GLY A 1 85 ? -0.461 6.502 1.686 1.00 94.06 85 GLY A N 1
ATOM 706 C CA . GLY A 1 85 ? 0.199 7.278 2.747 1.00 94.06 85 GLY A CA 1
ATOM 707 C C . GLY A 1 85 ? 1.126 8.373 2.219 1.00 94.06 85 GLY A C 1
ATOM 708 O O . GLY A 1 85 ? 1.150 9.462 2.784 1.00 94.06 85 GLY A O 1
ATOM 709 N N . HIS A 1 86 ? 1.778 8.163 1.070 1.00 91.50 86 HIS A N 1
ATOM 710 C CA . HIS A 1 86 ? 2.710 9.131 0.461 1.00 91.50 86 HIS A CA 1
ATOM 711 C C . HIS A 1 86 ? 2.174 10.568 0.339 1.00 91.50 86 HIS A C 1
ATOM 713 O O . HIS A 1 86 ? 2.934 11.535 0.344 1.00 91.50 86 HIS A O 1
ATOM 719 N N . GLN A 1 87 ? 0.849 10.722 0.267 1.00 90.62 87 GLN A N 1
ATOM 720 C CA . GLN A 1 87 ? 0.167 12.010 0.231 1.00 90.62 87 GLN A CA 1
ATOM 721 C C . GLN A 1 87 ? 0.480 12.888 1.462 1.00 90.62 87 GLN A C 1
ATOM 723 O O . GLN A 1 87 ? 0.440 14.116 1.367 1.00 90.62 87 GLN A O 1
ATOM 728 N N . GLY A 1 88 ? 0.810 12.280 2.607 1.00 89.38 88 GLY A N 1
ATOM 729 C CA . GLY A 1 88 ? 1.219 12.976 3.828 1.00 89.38 88 GLY A CA 1
ATOM 730 C C . GLY A 1 88 ? 2.626 13.583 3.750 1.00 89.38 88 GLY A C 1
ATOM 731 O O . GLY A 1 88 ? 2.894 14.580 4.422 1.00 89.38 88 GLY A O 1
ATOM 732 N N . GLN A 1 89 ? 3.503 13.057 2.888 1.00 89.06 89 GLN A N 1
ATOM 733 C CA . GLN A 1 89 ? 4.845 13.602 2.652 1.00 89.06 89 GLN A CA 1
ATOM 734 C C . GLN A 1 89 ? 4.816 14.658 1.541 1.00 89.06 89 GLN A C 1
ATOM 736 O O . GLN A 1 89 ? 5.190 15.816 1.756 1.00 89.06 89 GLN A O 1
ATOM 741 N N . TYR A 1 90 ? 4.286 14.302 0.370 1.00 86.94 90 TYR A N 1
ATOM 742 C CA . TYR A 1 90 ? 4.354 15.132 -0.829 1.00 86.94 90 TYR A CA 1
ATOM 743 C C . TYR A 1 90 ? 3.027 15.189 -1.592 1.00 86.94 90 TYR A C 1
ATOM 745 O O . TYR A 1 90 ? 2.216 14.267 -1.594 1.00 86.94 90 TYR A O 1
ATOM 753 N N . ASN A 1 91 ? 2.805 16.316 -2.268 1.00 88.19 91 ASN A N 1
ATOM 754 C CA . ASN A 1 91 ? 1.637 16.542 -3.113 1.00 88.19 91 ASN A CA 1
ATOM 755 C C . ASN A 1 91 ? 1.907 16.140 -4.577 1.00 88.19 91 ASN A C 1
ATOM 757 O O . ASN A 1 91 ? 3.002 15.714 -4.958 1.00 88.19 91 ASN A O 1
ATOM 761 N N . ARG A 1 92 ? 0.893 16.312 -5.430 1.00 88.25 92 ARG A N 1
ATOM 762 C CA . ARG A 1 92 ? 0.964 15.968 -6.855 1.00 88.25 92 ARG A CA 1
ATOM 763 C C . ARG A 1 92 ? 2.025 16.759 -7.631 1.00 88.25 92 ARG A C 1
ATOM 765 O O . ARG A 1 92 ? 2.639 16.191 -8.526 1.00 88.25 92 ARG A O 1
ATOM 772 N N . PHE A 1 93 ? 2.258 18.031 -7.311 1.00 89.44 93 PHE A N 1
ATOM 773 C CA . PHE A 1 93 ? 3.271 18.846 -7.992 1.00 89.44 93 PHE A CA 1
ATOM 774 C C . PHE A 1 93 ? 4.680 18.378 -7.646 1.00 89.44 93 PHE A C 1
ATOM 776 O O . PHE A 1 93 ? 5.485 18.142 -8.543 1.00 89.44 93 PHE A O 1
ATOM 783 N N . THR A 1 94 ? 4.947 18.159 -6.357 1.00 88.88 94 THR A N 1
ATOM 784 C CA . THR A 1 94 ? 6.214 17.584 -5.890 1.00 88.88 94 THR A CA 1
ATOM 785 C C . THR A 1 94 ? 6.447 16.195 -6.478 1.00 88.88 94 THR A C 1
ATOM 787 O O . THR A 1 94 ? 7.550 15.908 -6.929 1.00 88.88 94 THR A O 1
ATOM 790 N N . TRP A 1 95 ? 5.403 15.365 -6.591 1.00 89.69 95 TRP A N 1
ATOM 791 C CA . TRP A 1 95 ? 5.489 14.084 -7.291 1.00 89.69 95 TRP A CA 1
ATOM 792 C C . TRP A 1 95 ? 5.896 14.265 -8.757 1.00 89.69 95 TRP A C 1
ATOM 794 O O . TRP A 1 95 ? 6.862 13.655 -9.207 1.00 89.69 95 TRP A O 1
ATOM 804 N N . ILE A 1 96 ? 5.201 15.129 -9.505 1.00 91.44 96 ILE A N 1
ATOM 805 C CA . ILE A 1 96 ? 5.492 15.368 -10.925 1.00 91.44 96 ILE A CA 1
ATOM 806 C C . ILE A 1 96 ? 6.935 15.843 -11.120 1.00 91.44 96 ILE A C 1
ATOM 808 O O . ILE A 1 96 ? 7.637 15.301 -11.976 1.00 91.44 96 ILE A O 1
ATOM 812 N N . GLY A 1 97 ? 7.381 16.808 -10.312 1.00 91.19 97 GLY A N 1
ATOM 813 C CA . GLY A 1 97 ? 8.748 17.326 -10.348 1.00 91.19 97 GLY A CA 1
ATOM 814 C C . GLY A 1 97 ? 9.784 16.239 -10.064 1.00 91.19 97 GLY A C 1
ATOM 815 O O . GLY A 1 97 ? 10.705 16.045 -10.857 1.00 91.19 97 GLY A O 1
ATOM 816 N N . SER A 1 98 ? 9.593 15.460 -8.996 1.00 88.25 98 SER A N 1
ATOM 817 C CA . SER A 1 98 ? 10.494 14.358 -8.649 1.00 88.25 98 SER A CA 1
ATOM 818 C C . SER A 1 98 ? 10.541 13.284 -9.741 1.00 88.25 98 SER A C 1
ATOM 820 O O . SER A 1 98 ? 11.631 12.866 -10.128 1.00 88.25 98 SER A O 1
ATOM 822 N N . ILE A 1 99 ? 9.394 12.881 -10.311 1.00 89.06 99 ILE A N 1
ATOM 823 C CA . ILE A 1 99 ? 9.350 11.932 -11.440 1.00 89.06 99 I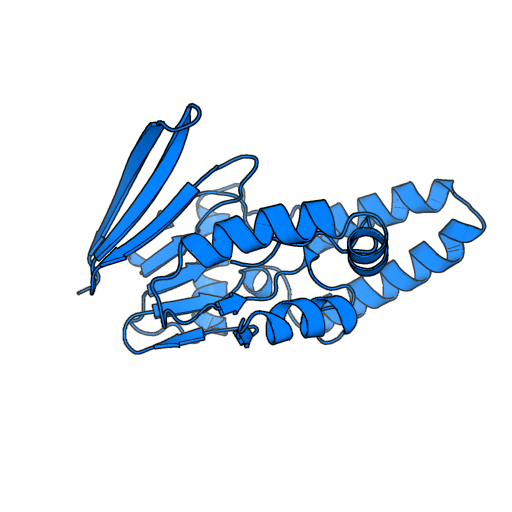LE A CA 1
ATOM 824 C C . ILE A 1 99 ? 10.081 12.489 -12.664 1.00 89.06 99 ILE A C 1
ATOM 826 O O . ILE A 1 99 ? 10.780 11.740 -13.348 1.00 89.06 99 ILE A O 1
ATOM 830 N N . PHE A 1 100 ? 9.924 13.779 -12.967 1.00 90.31 100 PHE A N 1
ATOM 831 C CA . PHE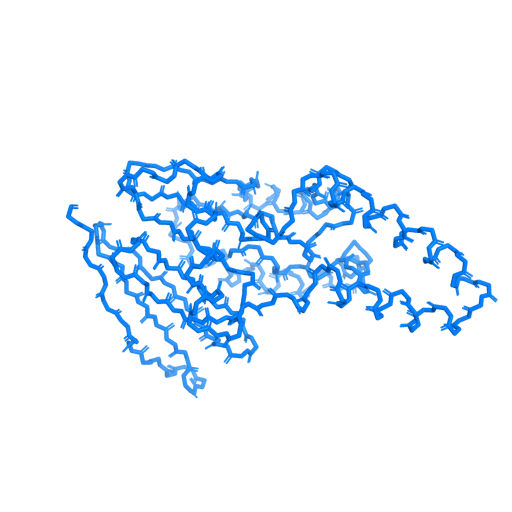 A 1 100 ? 10.612 14.412 -14.091 1.00 90.31 100 PHE A CA 1
ATOM 832 C C . PHE A 1 100 ? 12.131 14.348 -13.915 1.00 90.31 100 PHE A C 1
ATOM 834 O O . PHE A 1 100 ? 12.819 13.835 -14.798 1.00 90.31 100 PHE A O 1
ATOM 841 N N . ILE A 1 101 ? 12.633 14.781 -12.753 1.00 88.44 101 ILE A N 1
ATOM 842 C CA . ILE A 1 101 ? 14.064 14.745 -12.431 1.00 88.44 101 ILE A CA 1
ATOM 843 C C . ILE A 1 101 ? 14.588 13.312 -12.521 1.00 88.44 101 ILE A C 1
ATOM 845 O O . ILE A 1 101 ? 15.610 13.064 -13.151 1.00 88.44 101 ILE A O 1
ATOM 849 N N . LEU A 1 102 ? 13.867 12.340 -11.966 1.00 85.19 102 LEU A N 1
ATOM 850 C CA . LEU A 1 102 ? 14.307 10.945 -11.960 1.00 85.19 102 LEU A CA 1
ATOM 851 C C . LEU A 1 102 ? 14.348 10.328 -13.359 1.00 85.19 102 LEU A C 1
ATOM 853 O O . LEU A 1 102 ? 15.312 9.644 -13.696 1.00 85.19 102 LEU A O 1
ATOM 857 N N . ARG A 1 103 ? 13.357 10.612 -14.211 1.00 85.94 103 ARG A N 1
ATOM 858 C CA . ARG A 1 103 ? 13.381 10.184 -15.620 1.00 85.94 103 ARG A CA 1
ATOM 859 C C . ARG A 1 103 ? 14.553 10.799 -16.377 1.00 85.94 103 ARG A C 1
ATOM 861 O O . ARG A 1 103 ? 15.208 10.094 -17.142 1.00 85.94 103 ARG A O 1
ATOM 868 N N . PHE A 1 104 ? 14.824 12.080 -16.142 1.00 86.94 104 PHE A N 1
ATOM 869 C CA . PHE A 1 104 ? 15.961 12.776 -16.732 1.00 86.94 104 PHE A CA 1
ATOM 870 C C . PHE A 1 104 ? 17.292 12.155 -16.284 1.00 86.94 104 PHE A C 1
ATOM 872 O O . PHE A 1 104 ? 18.117 11.801 -17.124 1.00 86.94 104 PHE A O 1
ATOM 879 N N . LEU A 1 105 ? 17.468 11.915 -14.982 1.00 84.69 105 LEU A N 1
ATOM 880 C CA . LEU A 1 105 ? 18.670 11.275 -14.446 1.00 84.69 105 LEU A CA 1
ATOM 881 C C . LEU A 1 105 ? 18.861 9.853 -14.990 1.00 84.69 105 LEU A C 1
ATOM 883 O O . LEU A 1 105 ? 19.969 9.506 -15.386 1.00 84.69 105 LEU A O 1
ATOM 887 N N . HIS A 1 106 ? 17.799 9.045 -15.077 1.00 80.81 106 HIS A N 1
ATOM 888 C CA . HIS A 1 106 ? 17.874 7.703 -15.665 1.00 80.81 106 HIS A CA 1
ATOM 889 C C . HIS A 1 106 ? 18.262 7.720 -17.148 1.00 80.81 106 HIS A C 1
ATOM 891 O O . HIS A 1 106 ? 18.993 6.837 -17.591 1.00 80.81 106 HIS A O 1
ATOM 897 N N . MET A 1 107 ? 17.798 8.709 -17.915 1.00 83.00 107 MET A N 1
ATOM 898 C CA . MET A 1 107 ? 18.178 8.865 -19.321 1.00 83.00 107 MET A CA 1
ATOM 899 C C . MET A 1 107 ? 19.679 9.137 -19.465 1.00 83.00 107 MET A C 1
ATOM 901 O O . MET A 1 107 ? 20.331 8.517 -20.300 1.00 83.00 107 MET A O 1
ATOM 905 N N . ILE A 1 108 ? 20.245 10.011 -18.628 1.00 82.12 108 ILE A N 1
ATOM 906 C CA . ILE A 1 108 ? 21.683 10.323 -18.666 1.00 82.12 108 ILE A CA 1
ATOM 907 C C . ILE A 1 108 ? 22.513 9.170 -18.083 1.00 82.12 108 ILE A C 1
ATOM 909 O O . ILE A 1 108 ? 23.607 8.887 -18.568 1.00 82.12 108 ILE A O 1
ATOM 913 N N . ALA A 1 109 ? 21.984 8.441 -17.096 1.00 82.25 109 ALA A N 1
ATOM 914 C CA . ALA A 1 109 ? 22.652 7.285 -16.499 1.00 82.25 109 ALA A CA 1
ATOM 915 C C . ALA A 1 109 ? 22.936 6.152 -17.505 1.00 82.25 109 ALA A C 1
ATOM 917 O O . ALA A 1 109 ? 23.832 5.347 -17.261 1.00 82.25 109 ALA A O 1
ATOM 918 N N . LEU A 1 110 ? 22.235 6.110 -18.648 1.00 75.62 110 LEU A N 1
ATOM 919 C CA . LEU A 1 110 ? 22.569 5.208 -19.760 1.00 75.62 110 LEU A CA 1
ATOM 920 C C . LEU A 1 110 ? 23.964 5.479 -20.346 1.00 75.62 110 LEU A C 1
ATOM 922 O O . LEU A 1 110 ? 24.593 4.556 -20.853 1.00 75.62 110 LEU A O 1
ATOM 926 N N . PHE A 1 111 ? 24.442 6.721 -20.261 1.00 81.31 111 PHE A N 1
ATOM 927 C CA . PHE A 1 111 ? 25.737 7.157 -20.789 1.00 81.31 111 PHE A CA 1
ATOM 928 C C . PHE A 1 111 ? 26.801 7.298 -19.695 1.00 81.31 111 PHE A C 1
ATOM 930 O O . PHE A 1 111 ? 27.987 7.128 -19.960 1.00 81.31 111 PHE A O 1
ATOM 937 N N . LEU A 1 112 ? 26.388 7.582 -18.457 1.00 84.31 112 LEU A N 1
ATOM 938 C CA . LEU A 1 112 ? 27.274 7.749 -17.304 1.00 84.31 112 LEU A CA 1
ATOM 939 C C . LEU A 1 112 ? 26.752 6.924 -16.118 1.00 84.31 112 LEU A C 1
ATOM 941 O O . LEU A 1 112 ? 25.996 7.446 -15.294 1.00 84.31 112 LEU A O 1
ATOM 945 N N . PRO A 1 113 ? 27.172 5.653 -15.973 1.00 75.88 113 PRO A N 1
ATOM 946 C CA . PRO A 1 113 ? 26.645 4.744 -14.950 1.00 75.88 113 PRO A CA 1
ATOM 947 C C . PRO A 1 113 ? 26.759 5.265 -13.509 1.00 75.88 113 PRO A C 1
ATOM 949 O O . PRO A 1 113 ? 25.925 4.946 -12.665 1.00 75.88 113 PRO A O 1
ATOM 952 N N . ASN A 1 114 ? 27.740 6.125 -13.219 1.00 79.25 114 ASN A N 1
ATOM 953 C CA . ASN A 1 114 ? 27.903 6.749 -11.901 1.00 79.25 114 ASN A CA 1
ATOM 954 C C . ASN A 1 114 ? 26.720 7.655 -11.508 1.00 79.25 114 ASN A C 1
ATOM 956 O O . ASN A 1 114 ? 26.437 7.803 -10.319 1.00 79.25 114 ASN A O 1
ATOM 960 N N . LEU A 1 115 ? 25.975 8.200 -12.479 1.00 80.38 115 LEU A N 1
ATOM 961 C CA . LEU A 1 115 ? 24.752 8.970 -12.217 1.00 80.38 115 LEU A CA 1
ATOM 962 C C . LEU A 1 115 ? 23.599 8.101 -11.716 1.00 80.38 115 LEU A C 1
ATOM 964 O O . LEU A 1 115 ? 22.674 8.630 -11.103 1.00 80.38 115 LEU A O 1
ATOM 968 N N . PHE A 1 116 ? 23.660 6.780 -11.900 1.00 79.62 116 PHE A N 1
ATOM 969 C CA . PHE A 1 116 ? 22.660 5.881 -11.333 1.00 79.62 116 PHE A CA 1
ATOM 970 C C . PHE A 1 116 ? 22.634 5.974 -9.800 1.00 79.62 116 PHE A C 1
ATOM 972 O O . PHE A 1 116 ? 21.568 6.129 -9.205 1.00 79.62 116 PHE A O 1
ATOM 979 N N . ARG A 1 117 ? 23.811 6.002 -9.157 1.00 82.44 117 ARG A N 1
ATOM 980 C CA . ARG A 1 117 ? 23.919 6.190 -7.698 1.00 82.44 117 ARG A CA 1
ATOM 981 C C . ARG A 1 117 ? 23.351 7.535 -7.253 1.00 82.44 117 ARG A C 1
ATOM 983 O O . ARG A 1 117 ? 22.722 7.624 -6.204 1.00 82.44 117 ARG A O 1
ATOM 990 N N . PHE A 1 118 ? 23.529 8.576 -8.065 1.00 83.88 118 PHE A N 1
ATOM 991 C CA . PHE A 1 118 ? 22.935 9.882 -7.793 1.00 83.88 118 PHE A CA 1
ATOM 992 C C . PHE A 1 118 ? 21.405 9.853 -7.921 1.00 83.88 118 PHE A C 1
ATOM 994 O O . PHE A 1 118 ? 20.719 10.380 -7.050 1.00 83.88 118 PHE A O 1
ATOM 1001 N N . SER A 1 119 ? 20.853 9.198 -8.951 1.00 81.69 119 SER A N 1
ATOM 1002 C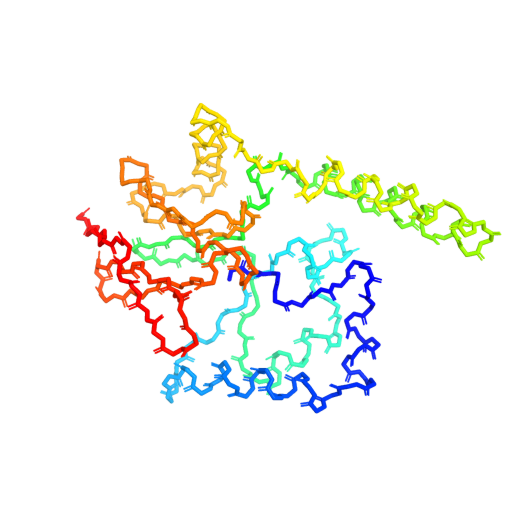 CA . SER A 1 119 ? 19.398 9.027 -9.084 1.00 81.69 119 SER A CA 1
ATOM 1003 C C . SER A 1 119 ? 18.790 8.231 -7.934 1.00 81.69 119 SER A C 1
ATOM 1005 O O . SER A 1 119 ? 17.743 8.612 -7.415 1.00 81.69 119 SER A O 1
ATOM 1007 N N . GLU A 1 120 ? 19.477 7.184 -7.478 1.00 83.00 120 GLU A N 1
ATOM 1008 C CA . GLU A 1 120 ? 19.076 6.413 -6.306 1.00 83.00 120 GLU A CA 1
ATOM 1009 C C . GLU A 1 120 ? 19.090 7.288 -5.047 1.00 83.00 120 GLU A C 1
ATOM 1011 O O . GLU A 1 120 ? 18.090 7.349 -4.335 1.00 83.00 120 GLU A O 1
ATOM 1016 N N . ALA A 1 121 ? 20.165 8.041 -4.803 1.00 84.50 121 ALA A N 1
ATOM 1017 C CA . ALA A 1 121 ? 20.242 8.959 -3.668 1.00 84.50 121 ALA A CA 1
ATOM 1018 C C . ALA A 1 121 ? 19.153 10.049 -3.718 1.00 84.50 121 ALA A C 1
ATOM 1020 O O . ALA A 1 121 ? 18.542 10.362 -2.694 1.00 84.50 121 ALA A O 1
ATOM 1021 N N . PHE A 1 122 ? 18.870 10.599 -4.905 1.00 85.44 122 PHE A N 1
ATOM 1022 C CA . PHE A 1 122 ? 17.795 11.570 -5.103 1.00 85.44 122 PHE A CA 1
ATOM 1023 C C . PHE A 1 122 ? 16.433 10.965 -4.758 1.00 85.44 122 PHE A C 1
ATOM 1025 O O . PHE A 1 122 ? 15.672 11.584 -4.013 1.00 85.44 122 PHE A O 1
ATOM 1032 N N . TYR A 1 123 ? 16.143 9.758 -5.255 1.00 82.62 123 TYR A N 1
ATOM 1033 C CA . TYR A 1 123 ? 14.917 9.033 -4.933 1.00 82.62 123 TYR A CA 1
ATOM 1034 C C . TYR A 1 123 ? 14.775 8.827 -3.428 1.00 82.62 123 TYR A C 1
ATOM 1036 O O . TYR A 1 123 ? 13.771 9.223 -2.838 1.00 82.62 123 TYR A O 1
ATOM 1044 N N . GLN A 1 124 ? 15.813 8.265 -2.804 1.00 82.00 124 GLN A N 1
ATOM 1045 C CA . GLN A 1 124 ? 15.807 7.979 -1.377 1.00 82.00 124 GLN A CA 1
ATOM 1046 C C . GLN A 1 124 ? 15.509 9.246 -0.573 1.00 82.00 124 GLN A C 1
ATOM 1048 O O . GLN A 1 124 ? 14.642 9.234 0.290 1.00 82.00 124 GLN A O 1
ATOM 1053 N N . LYS A 1 125 ? 16.147 10.369 -0.911 1.00 83.06 125 LYS A N 1
ATOM 1054 C CA . LYS A 1 125 ? 15.970 11.637 -0.196 1.00 83.06 125 LYS A CA 1
ATOM 1055 C C . LYS A 1 125 ? 14.580 12.272 -0.364 1.00 83.06 125 LYS A C 1
ATOM 1057 O O . LYS A 1 125 ? 14.087 12.890 0.577 1.00 83.06 125 LYS A O 1
ATOM 1062 N N . HIS A 1 126 ? 13.969 12.173 -1.545 1.00 80.19 126 HIS A N 1
ATOM 1063 C CA . HIS A 1 126 ? 12.768 12.959 -1.873 1.00 80.19 126 HIS A CA 1
ATOM 1064 C C . HIS A 1 126 ? 11.469 12.155 -1.904 1.00 80.19 126 HIS A C 1
ATOM 1066 O O . HIS A 1 126 ? 10.403 12.765 -1.884 1.00 80.19 126 HIS A O 1
ATOM 1072 N N . LEU A 1 127 ? 11.539 10.824 -2.003 1.00 78.19 127 LEU A N 1
ATOM 1073 C CA . LEU A 1 127 ? 10.361 9.983 -2.227 1.00 78.19 127 LEU A CA 1
ATOM 1074 C C . LEU A 1 127 ? 10.275 8.734 -1.337 1.00 78.19 127 LEU A C 1
ATOM 1076 O O . LEU A 1 127 ? 9.219 8.107 -1.360 1.00 78.19 127 LEU A O 1
ATOM 1080 N N . ASN A 1 128 ? 11.331 8.372 -0.588 1.00 74.62 128 ASN A N 1
ATOM 1081 C CA . ASN A 1 128 ? 11.362 7.117 0.183 1.00 74.62 128 ASN A CA 1
ATOM 1082 C C . ASN A 1 128 ? 11.823 7.226 1.653 1.00 74.62 128 ASN A C 1
ATOM 1084 O O . ASN A 1 128 ? 11.329 6.488 2.486 1.00 74.62 128 ASN A O 1
ATOM 1088 N N . ARG 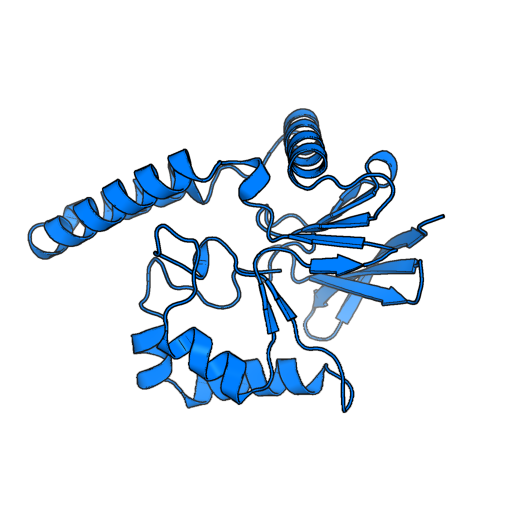A 1 129 ? 12.770 8.105 2.015 1.00 66.56 129 ARG A N 1
ATOM 1089 C CA . ARG A 1 129 ? 13.316 8.221 3.392 1.00 66.56 129 ARG A CA 1
ATOM 1090 C C . ARG A 1 129 ? 12.799 9.437 4.159 1.00 66.56 129 ARG A C 1
ATOM 1092 O O . ARG A 1 129 ? 13.556 10.084 4.876 1.00 66.56 129 ARG A O 1
ATOM 1099 N N . GLN A 1 130 ? 11.530 9.776 3.991 1.00 71.25 130 GLN A N 1
ATOM 1100 C CA . GLN A 1 130 ? 10.896 10.817 4.809 1.00 71.25 130 GLN A CA 1
ATOM 1101 C C . GLN A 1 130 ? 9.928 10.211 5.827 1.00 71.25 130 GLN A C 1
ATOM 1103 O O . GLN A 1 130 ? 8.920 10.827 6.178 1.00 71.25 130 GLN A O 1
ATOM 1108 N N . ASP A 1 131 ? 10.217 8.982 6.265 1.00 82.69 131 ASP A N 1
ATOM 1109 C CA . ASP A 1 131 ? 9.471 8.344 7.341 1.00 82.69 131 ASP A CA 1
ATOM 1110 C C . ASP A 1 131 ? 9.636 9.202 8.604 1.00 82.69 131 ASP A C 1
ATOM 1112 O O . ASP A 1 131 ? 10.769 9.547 8.956 1.00 82.69 131 ASP A O 1
ATOM 1116 N N . PRO A 1 132 ? 8.530 9.605 9.250 1.00 85.94 132 PRO A N 1
ATOM 1117 C CA . PRO A 1 132 ? 8.600 10.406 10.462 1.00 85.94 132 PRO A CA 1
ATOM 1118 C C . PRO A 1 132 ? 9.297 9.607 11.571 1.00 85.94 132 PRO A C 1
ATOM 1120 O O . PRO A 1 132 ? 8.933 8.462 11.826 1.00 85.94 132 PRO A O 1
ATOM 1123 N N . ALA A 1 133 ? 10.299 10.201 12.218 1.00 86.56 133 ALA A N 1
ATOM 1124 C CA . ALA A 1 133 ? 11.169 9.507 13.164 1.00 86.56 133 ALA A CA 1
ATOM 1125 C C . ALA A 1 133 ? 10.832 9.818 14.627 1.00 86.56 133 ALA A C 1
ATOM 1127 O O . ALA A 1 133 ? 11.019 8.962 15.492 1.00 86.56 133 ALA A O 1
ATOM 1128 N N . THR A 1 134 ? 10.345 11.029 14.919 1.00 92.19 134 THR A N 1
ATOM 1129 C CA . THR A 1 134 ? 9.909 11.406 16.273 1.00 92.19 134 THR A CA 1
ATOM 1130 C C . THR A 1 134 ? 8.400 11.298 16.429 1.00 92.19 134 THR A C 1
ATOM 1132 O O . THR A 1 134 ? 7.648 11.313 15.452 1.00 92.19 134 THR A O 1
ATOM 1135 N N . THR A 1 135 ? 7.934 11.240 17.676 1.00 91.94 135 THR A N 1
ATOM 1136 C CA . THR A 1 135 ? 6.505 11.289 17.995 1.00 91.94 135 THR A CA 1
ATOM 1137 C C . THR A 1 135 ? 5.850 12.509 17.342 1.00 91.94 135 THR A C 1
ATOM 1139 O O . THR A 1 135 ? 4.877 12.369 16.612 1.00 91.94 135 THR A O 1
ATOM 1142 N N . GLU A 1 136 ? 6.413 13.703 17.500 1.00 93.75 136 GLU A N 1
ATOM 1143 C CA . GLU A 1 136 ? 5.863 14.938 16.931 1.00 93.75 136 GLU A CA 1
ATOM 1144 C C . GLU A 1 136 ? 5.770 14.882 15.399 1.00 93.75 136 GLU A C 1
ATOM 1146 O O . GLU A 1 136 ? 4.773 15.315 14.817 1.00 93.75 136 GLU A O 1
ATOM 1151 N N . GLU A 1 137 ? 6.783 14.320 14.734 1.00 93.75 137 GLU A N 1
ATOM 1152 C CA . GLU A 1 137 ? 6.776 14.135 13.282 1.00 93.75 137 GLU A CA 1
ATOM 1153 C C . GLU A 1 137 ? 5.696 13.146 12.839 1.00 93.75 137 GLU A C 1
ATOM 1155 O O . GLU A 1 137 ? 4.988 13.414 11.864 1.00 93.75 137 GLU A O 1
ATOM 1160 N N . ILE A 1 138 ? 5.537 12.037 13.570 1.00 94.06 138 ILE A N 1
ATOM 1161 C CA . ILE A 1 138 ? 4.515 11.014 13.319 1.00 94.06 138 ILE A CA 1
ATOM 1162 C C . ILE A 1 138 ? 3.133 11.660 13.393 1.00 94.06 138 ILE A C 1
ATOM 1164 O O . ILE A 1 138 ? 2.348 11.566 12.448 1.00 94.06 138 ILE A O 1
ATOM 1168 N N . PHE A 1 139 ? 2.857 12.377 14.481 1.00 94.75 139 PHE A N 1
ATOM 1169 C CA . PHE A 1 139 ? 1.596 13.081 14.688 1.00 94.75 139 PHE A CA 1
ATOM 1170 C C . PHE A 1 139 ? 1.325 14.096 13.577 1.00 94.75 139 PHE A C 1
ATOM 1172 O O . PHE A 1 139 ? 0.287 14.032 12.919 1.00 94.75 139 PHE A O 1
ATOM 1179 N N . LYS A 1 140 ? 2.290 14.970 13.281 1.00 94.88 140 LYS A N 1
ATOM 1180 C CA . LYS A 1 140 ? 2.156 15.993 12.237 1.00 94.88 140 LYS A CA 1
ATOM 1181 C C . LYS A 1 140 ? 1.901 15.387 10.855 1.00 94.88 140 LYS A C 1
ATOM 1183 O O . LYS A 1 140 ? 1.093 15.917 10.084 1.00 94.88 140 LYS A O 1
ATOM 1188 N N . TYR A 1 141 ? 2.585 14.291 10.524 1.00 95.31 141 TYR A N 1
ATOM 1189 C CA . TYR A 1 141 ? 2.378 13.557 9.277 1.00 95.31 141 TYR A CA 1
ATOM 1190 C C . TYR A 1 141 ? 0.948 13.016 9.188 1.00 95.31 141 TYR A C 1
ATOM 1192 O O . TYR A 1 141 ? 0.258 13.232 8.188 1.00 95.31 141 TYR A O 1
ATOM 1200 N N . TYR A 1 142 ? 0.478 12.364 10.247 1.00 96.44 142 TYR A N 1
ATOM 1201 C CA . TYR A 1 142 ? -0.824 11.714 10.279 1.00 96.44 142 TYR A CA 1
ATOM 1202 C C . TYR A 1 142 ? -1.999 12.691 10.368 1.00 96.44 142 TYR A C 1
ATOM 1204 O O . TYR A 1 142 ? -2.998 12.494 9.681 1.00 96.44 142 TYR A O 1
ATOM 1212 N N . GLU A 1 143 ? -1.865 13.802 11.089 1.00 95.75 143 GLU A N 1
ATOM 1213 C CA . GLU A 1 143 ? -2.832 14.907 11.063 1.00 95.75 143 GLU A CA 1
ATOM 1214 C C . GLU A 1 143 ? -2.929 15.547 9.676 1.00 95.75 143 GLU A C 1
ATOM 1216 O O . GLU A 1 143 ? -4.007 15.922 9.203 1.00 95.75 143 GLU A O 1
ATOM 1221 N N . ARG A 1 144 ? -1.794 15.699 8.984 1.00 95.56 144 ARG A N 1
ATOM 1222 C CA . ARG A 1 144 ? -1.792 16.162 7.595 1.00 95.56 144 ARG A CA 1
ATOM 1223 C C . ARG A 1 144 ? -2.490 15.150 6.689 1.00 95.56 144 ARG A C 1
ATOM 1225 O O . ARG A 1 144 ? -3.331 15.564 5.894 1.00 95.56 144 ARG A O 1
ATOM 1232 N N . LEU A 1 145 ? -2.176 13.860 6.813 1.00 95.88 145 LEU A N 1
ATOM 1233 C CA . LEU A 1 145 ? -2.799 12.795 6.024 1.00 95.88 145 LEU A CA 1
ATOM 1234 C C . LEU A 1 145 ? -4.316 12.723 6.272 1.00 95.88 145 LEU A C 1
ATOM 1236 O O . LEU A 1 145 ? -5.091 12.630 5.324 1.00 95.88 145 LEU A O 1
ATOM 1240 N N . SER A 1 146 ? -4.751 12.857 7.522 1.00 96.38 146 SER A N 1
ATOM 1241 C CA . SER A 1 146 ? -6.162 12.934 7.912 1.00 96.38 146 SER A CA 1
ATOM 1242 C C . SER A 1 146 ? -6.893 14.079 7.200 1.00 96.38 146 SER A C 1
ATOM 1244 O O . SER A 1 146 ? -7.905 13.866 6.526 1.00 96.38 146 SER A O 1
ATOM 1246 N N . ARG A 1 147 ? -6.319 15.292 7.241 1.00 96.06 147 ARG A N 1
ATOM 1247 C CA . ARG A 1 147 ? -6.898 16.483 6.597 1.00 96.06 147 ARG A CA 1
ATOM 1248 C C . ARG A 1 147 ? -7.025 16.342 5.085 1.00 96.06 147 ARG A C 1
ATOM 1250 O O . ARG A 1 147 ? -8.087 16.616 4.537 1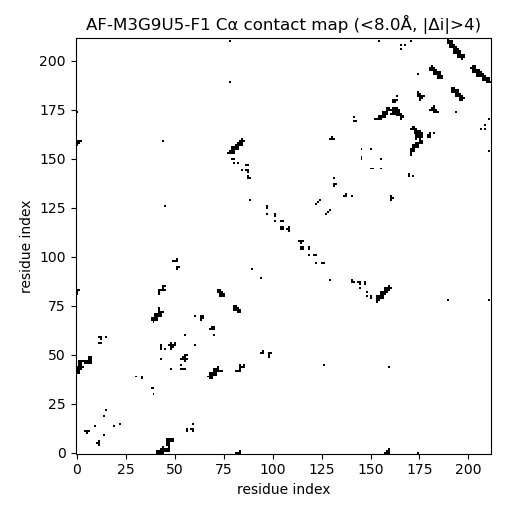.00 96.06 147 ARG A O 1
ATOM 1257 N N . ILE A 1 148 ? -5.966 15.907 4.399 1.00 94.88 148 ILE A N 1
ATOM 1258 C CA . ILE A 1 148 ? -5.970 15.813 2.925 1.00 94.88 148 ILE A CA 1
ATOM 1259 C C . ILE A 1 148 ? -6.835 14.666 2.398 1.00 94.88 148 ILE A C 1
ATOM 1261 O O . ILE A 1 148 ? -7.208 14.662 1.227 1.00 94.88 148 ILE A O 1
ATOM 1265 N N . THR A 1 149 ? -7.113 13.666 3.234 1.00 94.81 149 THR A N 1
ATOM 1266 C CA . THR A 1 149 ? -7.955 12.526 2.859 1.00 94.81 149 THR A CA 1
ATOM 1267 C C . THR A 1 149 ? -9.427 12.745 3.195 1.00 94.81 149 THR A C 1
ATOM 1269 O O . THR A 1 149 ? -10.263 11.977 2.708 1.00 94.81 149 THR A O 1
ATOM 1272 N N . HIS A 1 150 ? -9.741 13.817 3.934 1.00 95.31 150 HIS A N 1
ATOM 1273 C CA . HIS A 1 150 ? -11.061 14.113 4.490 1.00 95.31 150 HIS A CA 1
ATOM 1274 C C . HIS A 1 150 ? -11.576 12.959 5.355 1.00 95.31 150 HIS A C 1
ATOM 1276 O O . HIS A 1 150 ? -12.680 12.458 5.157 1.00 95.31 150 HIS A O 1
ATOM 1282 N N . GLN A 1 151 ? -10.729 12.509 6.286 1.00 94.75 151 GLN A N 1
ATOM 1283 C CA . GLN A 1 151 ? -11.000 11.347 7.131 1.00 94.75 151 GLN A CA 1
ATOM 1284 C C . GLN A 1 151 ? -12.320 11.465 7.911 1.00 94.75 151 GLN A C 1
ATOM 1286 O O . GLN A 1 151 ? -13.053 10.480 8.012 1.00 94.75 151 GLN A O 1
ATOM 1291 N N . ASN A 1 152 ? -12.644 12.660 8.417 1.00 92.25 152 ASN A N 1
ATOM 1292 C CA . ASN A 1 152 ? -13.787 12.895 9.304 1.00 92.25 152 ASN A CA 1
ATOM 1293 C C . ASN A 1 152 ? -13.777 11.880 10.461 1.00 92.25 152 ASN A C 1
ATOM 1295 O O . ASN A 1 152 ? -12.734 11.660 11.074 1.00 92.25 152 ASN A O 1
ATOM 1299 N N . ASP A 1 153 ? -14.908 11.229 10.731 1.00 93.69 153 ASP A N 1
ATOM 1300 C CA . ASP A 1 153 ? -15.009 10.254 11.811 1.00 93.69 153 ASP A CA 1
ATOM 1301 C C . ASP A 1 153 ? -14.474 8.865 11.488 1.00 93.69 153 ASP A C 1
ATOM 1303 O O . ASP A 1 153 ? -14.365 8.064 12.410 1.00 93.69 153 ASP A O 1
ATOM 1307 N N . LYS A 1 154 ? -14.093 8.594 10.240 1.00 96.62 154 LYS A N 1
ATOM 1308 C CA . LYS A 1 154 ? -13.690 7.263 9.781 1.00 96.62 154 LYS A CA 1
ATOM 1309 C C . LYS A 1 154 ? -12.306 6.868 10.290 1.00 96.62 154 LYS A C 1
ATOM 1311 O O . LYS A 1 154 ? -11.459 7.712 10.595 1.00 96.62 154 LYS A O 1
ATOM 1316 N N . VAL A 1 155 ? -12.027 5.569 10.276 1.00 97.81 155 VAL A N 1
ATOM 1317 C CA . VAL A 1 155 ? -10.673 5.045 10.500 1.00 97.81 155 VAL A CA 1
ATOM 1318 C C . VAL A 1 155 ? -9.819 5.249 9.250 1.00 97.81 155 VAL A C 1
ATOM 1320 O O . VAL A 1 155 ? -10.176 4.785 8.168 1.00 97.81 155 VAL A O 1
ATOM 1323 N N . LEU A 1 156 ? -8.675 5.917 9.379 1.00 97.94 156 LEU A N 1
ATOM 1324 C CA . LEU A 1 156 ? -7.713 6.073 8.289 1.00 97.94 156 LEU A CA 1
ATOM 1325 C C . LEU A 1 156 ? -6.691 4.931 8.310 1.00 97.94 156 LEU A C 1
ATOM 1327 O O . LEU A 1 156 ? -5.836 4.857 9.192 1.00 97.94 156 LEU A O 1
ATOM 1331 N N . ILE A 1 157 ? -6.765 4.064 7.299 1.00 97.56 157 ILE A N 1
ATOM 1332 C CA . ILE A 1 157 ? -5.807 2.981 7.059 1.00 97.56 157 ILE A CA 1
ATOM 1333 C C . ILE A 1 157 ? -4.763 3.436 6.037 1.00 97.56 157 ILE A C 1
ATOM 1335 O O . ILE A 1 157 ? -5.102 3.904 4.945 1.00 97.56 157 ILE A O 1
ATOM 1339 N N . SER A 1 158 ? -3.484 3.259 6.361 1.00 96.62 158 SER A N 1
ATOM 1340 C CA . SER A 1 158 ? -2.366 3.589 5.470 1.00 96.62 158 SER A CA 1
ATOM 1341 C C . SER A 1 158 ? -1.221 2.576 5.519 1.00 96.62 158 SER A C 1
ATOM 1343 O O . SER A 1 158 ? -1.266 1.610 6.276 1.00 96.62 158 SER A O 1
ATOM 1345 N N . GLY A 1 159 ? -0.236 2.758 4.643 1.00 93.19 159 GLY A N 1
ATOM 1346 C CA . GLY A 1 159 ? 1.059 2.079 4.636 1.00 93.19 159 GLY A CA 1
ATOM 1347 C C . GLY A 1 159 ? 2.172 3.128 4.542 1.00 93.19 159 GLY A C 1
ATOM 1348 O O . GLY A 1 159 ? 2.142 4.128 5.254 1.00 93.19 159 GLY A O 1
ATOM 1349 N N . HIS A 1 160 ? 3.105 2.963 3.606 1.00 92.56 160 HIS A N 1
ATOM 1350 C CA . HIS A 1 160 ? 4.132 3.952 3.242 1.00 92.56 160 HIS A CA 1
ATOM 1351 C C . HIS A 1 160 ? 5.231 4.213 4.286 1.00 92.56 160 HIS A C 1
ATOM 1353 O O . HIS A 1 160 ? 6.391 4.030 3.962 1.00 92.56 160 HIS A O 1
ATOM 1359 N N . THR A 1 161 ? 4.911 4.567 5.535 1.00 91.06 161 THR A N 1
ATOM 1360 C CA . THR A 1 161 ? 5.930 4.911 6.554 1.00 91.06 161 THR A CA 1
ATOM 1361 C C . THR A 1 161 ? 6.638 3.703 7.169 1.00 91.06 161 THR A C 1
ATOM 1363 O O . THR A 1 161 ? 7.364 3.851 8.144 1.00 91.06 161 THR A O 1
ATOM 1366 N N . HIS A 1 162 ? 6.358 2.498 6.663 1.00 90.00 162 HIS A N 1
ATOM 1367 C CA . HIS A 1 162 ? 6.916 1.197 7.063 1.00 90.00 162 HIS A CA 1
ATOM 1368 C C . HIS A 1 162 ? 6.702 0.750 8.524 1.00 90.00 162 HIS A C 1
ATOM 1370 O O . HIS A 1 162 ? 6.814 -0.444 8.821 1.00 90.00 162 HIS A O 1
ATOM 1376 N N . ASP A 1 163 ? 6.332 1.659 9.420 1.00 90.38 163 ASP A N 1
ATOM 1377 C CA . ASP A 1 163 ? 6.051 1.395 10.825 1.00 90.38 163 ASP A CA 1
ATOM 1378 C C . ASP A 1 163 ? 4.633 0.881 11.038 1.00 90.38 163 ASP A C 1
ATOM 1380 O O . ASP A 1 163 ? 3.647 1.513 10.656 1.00 90.38 163 ASP A O 1
ATOM 1384 N N . PHE A 1 164 ? 4.534 -0.274 11.692 1.00 94.38 164 PHE A N 1
ATOM 1385 C CA . PHE A 1 164 ? 3.260 -0.820 12.126 1.00 94.38 164 PHE A CA 1
ATOM 1386 C C . PHE A 1 164 ? 2.795 -0.131 13.404 1.00 94.38 164 PHE A C 1
ATOM 1388 O O . PHE A 1 164 ? 3.421 -0.278 14.454 1.00 94.38 164 PHE A O 1
ATOM 1395 N N . LEU A 1 165 ? 1.704 0.630 13.315 1.00 94.94 165 LEU A N 1
ATOM 1396 C CA . LEU A 1 165 ? 1.208 1.428 14.432 1.00 94.94 165 LEU A CA 1
ATOM 1397 C C . LEU A 1 165 ? -0.303 1.644 14.376 1.00 94.94 165 LEU A C 1
ATOM 1399 O O . LEU A 1 165 ? -0.938 1.568 13.323 1.00 94.94 165 LEU A O 1
ATOM 1403 N N . CYS A 1 166 ? -0.860 1.968 15.538 1.00 96.69 166 CYS A N 1
ATOM 1404 C CA . CYS A 1 166 ? -2.234 2.409 15.722 1.00 96.69 166 CYS A CA 1
ATOM 1405 C C . CYS A 1 166 ? -2.218 3.659 16.609 1.00 96.69 166 CYS A C 1
ATOM 1407 O O . CYS A 1 166 ? -1.625 3.637 17.685 1.00 96.69 166 CYS A O 1
ATOM 1409 N N . ILE A 1 167 ? -2.884 4.731 16.175 1.00 95.94 167 ILE A N 1
ATOM 1410 C CA . ILE A 1 167 ? -3.021 5.998 16.906 1.00 95.94 167 ILE A CA 1
ATOM 1411 C C . ILE A 1 167 ? -4.519 6.220 17.170 1.00 95.94 167 ILE A C 1
ATOM 1413 O O . ILE A 1 167 ? -5.206 6.832 16.347 1.00 95.94 167 ILE A O 1
ATOM 1417 N N . PRO A 1 168 ? -5.064 5.697 18.289 1.00 94.50 168 PRO A N 1
ATOM 1418 C CA . PRO A 1 168 ? -6.512 5.627 18.498 1.00 94.50 168 PRO A CA 1
ATOM 1419 C C . PRO A 1 168 ? -7.219 6.984 18.510 1.00 94.50 168 PRO A C 1
ATOM 1421 O O . PRO A 1 168 ? -8.294 7.113 17.933 1.00 94.50 168 PRO A O 1
ATOM 1424 N N . HIS A 1 169 ? -6.614 8.003 19.124 1.00 93.12 169 HIS A N 1
ATOM 1425 C CA . HIS A 1 169 ? -7.212 9.338 19.240 1.00 93.12 169 HIS A CA 1
ATOM 1426 C C . HIS A 1 169 ? -7.234 10.104 17.905 1.00 93.12 169 HIS A C 1
ATOM 1428 O O . HIS A 1 169 ? -8.049 11.004 17.746 1.00 93.12 169 HIS A O 1
ATOM 1434 N N . LEU A 1 170 ? -6.398 9.719 16.929 1.00 95.31 170 LEU A N 1
ATOM 1435 C CA . LEU A 1 170 ? -6.491 10.195 15.542 1.00 95.31 170 LEU A CA 1
ATOM 1436 C C . LEU A 1 170 ? -7.284 9.233 14.641 1.00 95.31 170 LEU A C 1
ATOM 1438 O O . LEU A 1 170 ? -7.459 9.514 13.459 1.00 95.31 170 LEU A O 1
ATOM 1442 N N . LYS A 1 171 ? -7.751 8.093 15.171 1.00 97.19 171 LYS A N 1
ATOM 1443 C CA . LYS A 1 171 ? -8.412 7.006 14.427 1.00 97.19 171 LYS A CA 1
ATOM 1444 C C . LYS A 1 171 ? -7.560 6.503 13.247 1.00 97.19 171 LYS A C 1
ATOM 1446 O O . LYS A 1 171 ? -8.061 6.287 12.147 1.00 97.19 171 LYS A O 1
ATOM 1451 N N . ILE A 1 172 ? -6.252 6.350 13.464 1.00 97.50 172 ILE A N 1
ATOM 1452 C CA . ILE A 1 172 ? -5.279 5.999 12.416 1.00 97.50 172 ILE A CA 1
ATOM 1453 C C . ILE A 1 172 ? -4.673 4.627 12.654 1.00 97.50 172 ILE A C 1
ATOM 1455 O O . ILE A 1 172 ? -4.284 4.294 13.772 1.00 97.50 172 ILE A O 1
ATOM 1459 N N . ILE A 1 173 ? -4.526 3.863 11.575 1.00 98.00 173 ILE A N 1
ATOM 1460 C CA . ILE A 1 173 ? -3.785 2.606 11.551 1.00 98.00 173 ILE A CA 1
ATOM 1461 C C . ILE A 1 173 ? -2.838 2.610 10.350 1.00 98.00 173 ILE A C 1
ATOM 1463 O O . ILE A 1 173 ? -3.247 2.848 9.211 1.00 98.00 173 ILE A O 1
ATOM 1467 N N . ASN A 1 174 ? -1.571 2.293 10.592 1.00 96.56 174 ASN A N 1
ATOM 1468 C CA . ASN A 1 174 ? -0.615 1.977 9.541 1.00 96.56 174 ASN A CA 1
ATOM 1469 C C . ASN A 1 174 ? -0.357 0.473 9.519 1.00 96.56 174 ASN A C 1
ATOM 1471 O O . ASN A 1 174 ? -0.127 -0.121 10.568 1.00 96.56 174 ASN A O 1
ATOM 1475 N N . THR A 1 175 ? -0.382 -0.146 8.339 1.00 95.31 175 THR A N 1
ATOM 1476 C CA . THR A 1 175 ? -0.163 -1.590 8.184 1.00 95.31 175 THR A CA 1
ATOM 1477 C C . THR A 1 175 ? 1.300 -2.009 8.293 1.00 95.31 175 THR A C 1
ATOM 1479 O O . THR A 1 175 ? 1.557 -3.207 8.370 1.00 95.31 175 THR A O 1
ATOM 1482 N N . GLY A 1 176 ? 2.241 -1.063 8.288 1.00 92.12 176 GLY A N 1
ATOM 1483 C CA . GLY A 1 176 ? 3.668 -1.330 8.158 1.00 92.12 176 GLY A CA 1
ATOM 1484 C C . GLY A 1 176 ? 4.038 -1.888 6.779 1.00 92.12 176 GLY A C 1
ATOM 1485 O O . GLY A 1 176 ? 3.228 -1.883 5.844 1.00 92.12 176 GLY A O 1
ATOM 1486 N N . ASP A 1 177 ? 5.272 -2.372 6.656 1.00 88.00 177 ASP A N 1
ATOM 1487 C CA . ASP A 1 177 ? 5.785 -3.068 5.475 1.00 88.00 177 ASP A CA 1
ATOM 1488 C C . ASP A 1 177 ? 5.943 -4.585 5.706 1.00 88.00 177 ASP A C 1
ATOM 1490 O O . ASP A 1 177 ? 5.756 -5.107 6.805 1.00 88.00 177 ASP A O 1
ATOM 1494 N N . TRP A 1 178 ? 6.325 -5.317 4.658 1.00 83.56 178 TRP A N 1
ATOM 1495 C CA . TRP A 1 178 ? 6.589 -6.760 4.749 1.00 83.56 178 TRP A CA 1
ATOM 1496 C C . TRP A 1 178 ? 8.027 -7.105 5.163 1.00 83.56 178 TRP A C 1
ATOM 1498 O O . TRP A 1 178 ? 8.328 -8.280 5.367 1.00 83.56 178 TRP A O 1
ATOM 1508 N N . VAL A 1 179 ? 8.922 -6.115 5.245 1.00 82.50 179 VAL A N 1
ATOM 1509 C CA . VAL A 1 179 ? 10.356 -6.329 5.495 1.00 82.50 179 VAL A CA 1
ATOM 1510 C C . VAL A 1 179 ? 10.701 -6.071 6.959 1.00 82.50 179 VAL A C 1
ATOM 1512 O O . VAL A 1 179 ? 11.294 -6.932 7.603 1.00 82.50 179 VAL A O 1
ATOM 1515 N N . LYS A 1 180 ? 10.320 -4.907 7.488 1.00 81.31 180 LYS A N 1
ATOM 1516 C CA . LYS A 1 180 ? 10.549 -4.486 8.872 1.00 81.31 180 LYS A CA 1
ATOM 1517 C C . LYS A 1 180 ? 9.429 -4.957 9.796 1.00 81.31 180 LYS A C 1
ATOM 1519 O O . LYS A 1 180 ? 9.699 -5.474 10.880 1.00 81.31 180 LYS A O 1
ATOM 1524 N N . SER A 1 181 ? 8.179 -4.768 9.382 1.00 82.75 181 SER A N 1
ATOM 1525 C CA . SER A 1 181 ? 7.022 -4.958 10.257 1.00 82.75 181 SER A CA 1
ATOM 1526 C C . SER A 1 181 ? 6.389 -6.335 10.114 1.00 82.75 181 SER A C 1
ATOM 1528 O O . SER A 1 181 ? 6.075 -6.950 11.126 1.00 82.75 181 SER A O 1
ATOM 1530 N N . ASN A 1 182 ? 6.269 -6.860 8.894 1.00 90.44 182 ASN A N 1
ATOM 1531 C CA . ASN A 1 182 ? 5.711 -8.184 8.606 1.00 90.44 182 ASN A CA 1
ATOM 1532 C C . ASN A 1 182 ? 4.312 -8.382 9.218 1.00 90.44 182 ASN A C 1
ATOM 1534 O O . ASN A 1 182 ? 4.035 -9.353 9.928 1.00 90.44 182 ASN A O 1
ATOM 1538 N N . SER A 1 183 ? 3.451 -7.397 8.980 1.00 93.50 183 SER A N 1
ATOM 1539 C CA . SER A 1 183 ? 2.185 -7.200 9.679 1.00 93.50 183 SER A CA 1
ATOM 1540 C C . SER A 1 183 ? 0.999 -7.081 8.729 1.00 93.50 183 SER A C 1
ATOM 1542 O O . SER A 1 183 ? 1.136 -6.814 7.536 1.00 93.50 183 SER A O 1
ATOM 1544 N N . PHE A 1 184 ? -0.195 -7.278 9.277 1.00 93.56 184 PHE A N 1
ATOM 1545 C CA . PHE A 1 184 ? -1.460 -7.035 8.597 1.00 93.56 184 PHE A CA 1
ATOM 1546 C C . PHE A 1 184 ? -2.530 -6.611 9.604 1.00 93.56 184 PHE A C 1
ATOM 1548 O O . PHE A 1 184 ? -2.354 -6.710 10.820 1.00 93.56 184 PHE A O 1
ATOM 1555 N N . VAL A 1 185 ? -3.651 -6.123 9.079 1.00 95.12 185 VAL A N 1
ATOM 1556 C CA . VAL A 1 185 ? -4.805 -5.707 9.874 1.00 95.12 185 VAL A CA 1
ATOM 1557 C C . VAL A 1 185 ? -6.011 -6.503 9.410 1.00 95.12 185 VAL A C 1
ATOM 1559 O O . VAL A 1 185 ? -6.281 -6.570 8.211 1.00 95.12 185 VAL A O 1
ATOM 1562 N N . LEU A 1 186 ? -6.720 -7.104 10.358 1.00 94.38 186 LEU A N 1
ATOM 1563 C CA . LEU A 1 186 ? -8.032 -7.699 10.131 1.00 94.38 186 LEU A CA 1
ATOM 1564 C C . LEU A 1 186 ? -9.098 -6.727 10.612 1.00 94.38 186 LEU A C 1
ATOM 1566 O O . LEU A 1 186 ? -8.962 -6.153 11.692 1.00 94.38 186 LEU A O 1
ATOM 1570 N N . GLN A 1 187 ? -10.148 -6.564 9.821 1.00 93.31 187 GLN A N 1
ATOM 1571 C CA . GLN A 1 187 ? -11.349 -5.850 10.222 1.00 93.31 187 GLN A CA 1
ATOM 1572 C C . GLN A 1 187 ? -12.484 -6.860 10.387 1.00 93.31 187 GLN A C 1
ATOM 1574 O O . GLN A 1 187 ? -12.698 -7.691 9.508 1.00 93.31 187 GLN A O 1
ATOM 1579 N N . ASP A 1 188 ? -13.186 -6.754 11.507 1.00 91.31 188 ASP A N 1
ATOM 1580 C CA . ASP A 1 188 ? -14.406 -7.481 11.842 1.00 91.31 188 ASP A CA 1
ATOM 1581 C C . ASP A 1 188 ? -15.418 -6.443 12.342 1.00 91.31 188 ASP A C 1
ATOM 1583 O O . ASP A 1 188 ? -15.251 -5.878 13.426 1.00 91.31 188 ASP A O 1
ATOM 1587 N N . ASP A 1 189 ? -16.380 -6.077 11.495 1.00 90.62 189 ASP A N 1
ATOM 1588 C CA . ASP A 1 189 ? -17.249 -4.907 11.669 1.00 90.62 189 ASP A CA 1
ATOM 1589 C C . ASP A 1 189 ? -16.456 -3.625 12.004 1.00 90.62 189 ASP A C 1
ATOM 1591 O O . ASP A 1 189 ? -15.627 -3.150 11.223 1.00 90.62 189 ASP A O 1
ATOM 1595 N N . PHE A 1 190 ? -16.684 -3.057 13.188 1.00 93.94 190 PHE A N 1
ATOM 1596 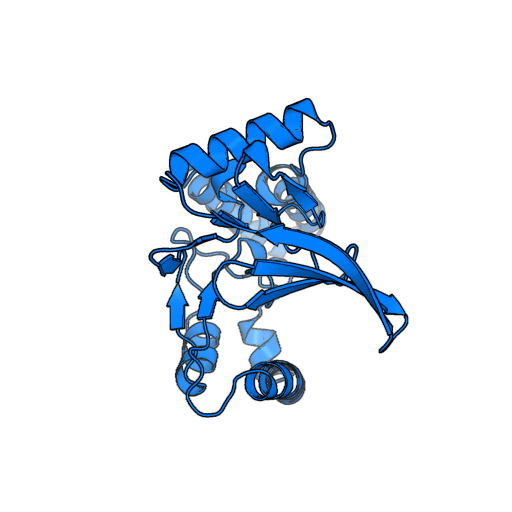C CA . PHE A 1 190 ? -16.006 -1.864 13.691 1.00 93.94 190 PHE A CA 1
ATOM 1597 C C . PHE A 1 190 ? -14.722 -2.179 14.475 1.00 93.94 190 PHE A C 1
ATOM 1599 O O . PHE A 1 190 ? -14.096 -1.290 15.059 1.00 93.94 190 PHE A O 1
ATOM 1606 N N . ARG A 1 191 ? -14.319 -3.449 14.536 1.00 95.50 191 ARG A N 1
ATOM 1607 C CA . ARG A 1 191 ? -13.140 -3.908 15.266 1.00 95.50 191 ARG A CA 1
ATOM 1608 C C . ARG A 1 191 ? -11.979 -4.144 14.309 1.00 95.50 191 ARG A C 1
ATOM 1610 O O . ARG A 1 191 ? -12.053 -4.963 13.404 1.00 95.50 191 ARG A O 1
ATOM 1617 N N . PHE A 1 192 ? -10.859 -3.492 14.586 1.00 97.00 192 PHE A N 1
ATOM 1618 C CA . PHE A 1 192 ? -9.605 -3.633 13.858 1.00 97.00 192 PHE A CA 1
ATOM 1619 C C . PHE A 1 192 ? -8.584 -4.357 14.733 1.00 97.00 192 PHE A C 1
ATOM 1621 O O . PHE A 1 192 ? -8.339 -3.970 15.878 1.00 97.00 192 PHE A O 1
ATOM 1628 N N . ILE A 1 193 ? -7.989 -5.418 14.202 1.00 96.75 193 ILE A N 1
ATOM 1629 C CA . ILE A 1 193 ? -7.010 -6.255 14.892 1.00 96.75 193 ILE A CA 1
ATOM 1630 C C . ILE A 1 193 ? -5.698 -6.169 14.129 1.00 96.75 193 ILE A C 1
ATOM 1632 O O . ILE A 1 193 ? -5.602 -6.626 12.990 1.00 96.75 193 ILE A O 1
ATOM 1636 N N . GLY A 1 194 ? -4.687 -5.594 14.771 1.00 96.44 194 GLY A N 1
ATOM 1637 C CA . GLY A 1 194 ? -3.335 -5.569 14.243 1.00 96.44 194 GLY A CA 1
ATOM 1638 C C . GLY A 1 194 ? -2.583 -6.847 14.594 1.00 96.44 194 GLY A C 1
ATOM 1639 O O . GLY A 1 194 ? -2.463 -7.179 15.775 1.00 96.44 194 GLY A O 1
ATOM 1640 N N . ALA A 1 195 ? -2.061 -7.544 13.587 1.00 94.81 195 ALA A N 1
ATOM 1641 C CA . ALA A 1 195 ? -1.270 -8.756 13.755 1.00 94.81 195 ALA A CA 1
ATOM 1642 C C . ALA A 1 195 ? 0.125 -8.598 13.141 1.00 94.81 195 ALA A C 1
ATOM 1644 O O . ALA A 1 195 ? 0.274 -8.048 12.049 1.00 94.81 195 ALA A O 1
ATOM 1645 N N . LYS A 1 196 ? 1.140 -9.122 13.830 1.00 93.81 196 LYS A N 1
ATOM 1646 C CA . LYS A 1 196 ? 2.541 -9.103 13.404 1.00 93.81 196 LYS A CA 1
ATOM 1647 C C . LYS A 1 196 ? 3.117 -10.512 13.399 1.00 93.81 196 LYS A C 1
ATOM 1649 O O . LYS A 1 196 ? 2.912 -11.270 14.342 1.00 93.81 196 LYS A O 1
ATOM 1654 N N . MET A 1 197 ? 3.835 -10.880 12.341 1.00 90.62 197 MET A N 1
ATOM 1655 C CA . MET A 1 197 ? 4.508 -12.175 12.259 1.00 90.62 197 MET A CA 1
ATOM 1656 C C . MET A 1 197 ? 5.882 -12.104 12.932 1.00 90.62 197 MET A C 1
ATOM 1658 O O . MET A 1 197 ? 6.817 -11.524 12.381 1.00 90.62 197 MET A O 1
ATOM 1662 N N . ASN A 1 198 ? 6.020 -12.734 14.099 1.00 87.06 198 ASN A N 1
ATOM 1663 C CA . ASN A 1 198 ? 7.288 -12.770 14.843 1.00 87.06 198 ASN A CA 1
ATOM 1664 C C . ASN A 1 198 ? 8.207 -13.891 14.360 1.00 87.06 198 ASN A C 1
ATOM 1666 O O . ASN A 1 198 ? 9.428 -13.750 14.340 1.00 87.06 198 ASN A O 1
ATOM 1670 N N . LYS A 1 199 ? 7.607 -15.016 13.966 1.00 85.19 199 LYS A N 1
ATOM 1671 C CA . LYS A 1 199 ? 8.280 -16.161 13.351 1.00 85.19 199 LYS A CA 1
ATOM 1672 C C . LYS A 1 199 ? 7.403 -16.696 12.235 1.00 85.19 199 LYS A C 1
ATOM 1674 O O . LYS A 1 199 ? 6.206 -16.438 12.190 1.00 85.19 199 LYS A O 1
ATOM 1679 N N . ARG A 1 200 ? 7.989 -17.443 11.302 1.00 84.12 200 ARG A N 1
ATOM 1680 C CA . ARG A 1 200 ? 7.261 -17.967 10.143 1.00 84.12 200 ARG A CA 1
ATOM 1681 C C . ARG A 1 200 ? 6.068 -18.824 10.593 1.00 84.12 200 ARG A C 1
ATOM 1683 O O . ARG A 1 200 ? 6.267 -19.936 11.061 1.00 84.12 200 ARG A O 1
ATOM 1690 N N . GLY A 1 201 ? 4.854 -18.318 10.378 1.00 82.19 201 GLY A N 1
ATOM 1691 C CA . GLY A 1 201 ? 3.605 -18.980 10.770 1.00 82.19 201 GLY A CA 1
ATOM 1692 C C . GLY A 1 201 ? 3.113 -18.655 12.186 1.00 82.19 201 GLY A C 1
ATOM 1693 O O . GLY A 1 201 ? 2.020 -19.082 12.538 1.00 82.19 201 GLY A O 1
ATOM 1694 N N . GLU A 1 202 ? 3.864 -17.878 12.971 1.00 88.56 202 GLU A N 1
ATOM 1695 C CA . GLU A 1 202 ? 3.487 -17.439 14.319 1.00 88.56 202 GLU A CA 1
ATOM 1696 C C . GLU A 1 202 ? 3.207 -15.933 14.330 1.00 88.56 202 GLU A C 1
ATOM 1698 O O . GLU A 1 202 ? 4.078 -15.119 14.000 1.00 88.56 202 GLU A O 1
ATOM 1703 N N . PHE A 1 203 ? 2.000 -15.564 14.757 1.00 89.19 203 PHE A N 1
ATOM 1704 C CA . PHE A 1 203 ? 1.533 -14.181 14.774 1.00 89.19 203 PHE A CA 1
ATOM 1705 C C . PHE A 1 203 ? 1.209 -13.728 16.199 1.00 89.19 203 PHE A C 1
ATOM 1707 O O . PHE A 1 203 ? 0.484 -14.417 16.917 1.00 89.19 203 PHE A O 1
ATOM 1714 N N . SER A 1 204 ? 1.710 -12.558 16.598 1.00 90.69 204 SER A N 1
ATOM 1715 C CA . SER A 1 204 ? 1.238 -11.845 17.786 1.00 90.69 204 SER A CA 1
ATOM 1716 C C . SER A 1 204 ? 0.150 -10.853 17.414 1.00 90.69 204 SER A C 1
ATOM 1718 O O . SE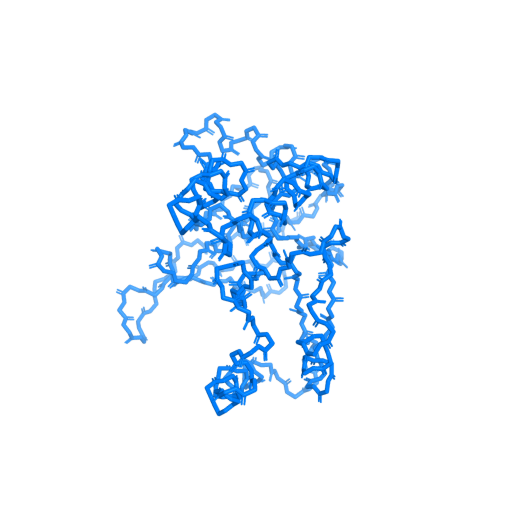R A 1 204 ? 0.170 -10.224 16.354 1.00 90.69 204 SER A O 1
ATOM 1720 N N . LYS A 1 205 ? -0.803 -10.694 18.330 1.00 92.38 205 LYS A N 1
ATOM 1721 C CA . LYS A 1 205 ? -1.755 -9.591 18.304 1.00 92.38 205 LYS A CA 1
ATOM 1722 C C . LYS A 1 205 ? -1.092 -8.369 18.936 1.00 92.38 205 LYS A C 1
ATOM 1724 O O . LYS A 1 205 ? -0.835 -8.388 20.135 1.00 92.38 205 LYS A O 1
ATOM 1729 N N . GLU A 1 206 ? -0.877 -7.322 18.151 1.00 93.31 206 GLU A N 1
ATOM 1730 C CA . GLU A 1 206 ? -0.229 -6.086 18.610 1.00 93.31 206 GLU A CA 1
ATOM 1731 C C . GLU A 1 206 ? -1.243 -5.099 19.191 1.00 93.31 206 GLU A C 1
ATOM 1733 O O . GLU A 1 206 ? -1.012 -4.499 20.236 1.00 93.31 206 GLU A O 1
ATOM 1738 N N . PHE A 1 207 ? -2.405 -4.953 18.550 1.00 94.81 207 PHE A N 1
ATOM 1739 C CA . PHE A 1 207 ? -3.449 -4.054 19.036 1.00 94.81 207 PHE A CA 1
ATOM 1740 C C . PHE A 1 207 ? -4.853 -4.541 18.685 1.00 94.81 207 PHE A C 1
ATOM 1742 O O . PHE A 1 207 ? -5.066 -5.327 17.758 1.00 94.81 207 PHE A O 1
ATOM 1749 N N . ILE A 1 208 ? -5.827 -4.034 19.440 1.00 95.50 208 ILE A N 1
ATOM 1750 C CA . ILE A 1 208 ? -7.243 -4.058 19.082 1.00 95.50 208 ILE A CA 1
ATOM 1751 C C . ILE A 1 208 ? -7.736 -2.619 19.152 1.00 95.50 208 ILE A C 1
ATOM 1753 O O . ILE A 1 208 ? -7.656 -1.996 20.208 1.00 95.50 208 ILE A O 1
ATOM 1757 N N . TYR A 1 209 ? -8.283 -2.125 18.052 1.00 96.06 209 TYR A N 1
ATOM 1758 C CA . TYR A 1 209 ? -8.948 -0.835 17.988 1.00 96.06 209 TYR A CA 1
ATOM 1759 C C . TYR A 1 209 ? -10.429 -1.053 17.689 1.00 96.06 209 TYR A C 1
ATOM 1761 O O . TYR A 1 209 ? -10.776 -1.778 16.761 1.00 96.06 209 TYR A O 1
ATOM 1769 N N . LYS A 1 210 ? -11.309 -0.475 18.506 1.00 94.31 210 LYS A N 1
ATOM 1770 C CA . LYS A 1 210 ? -12.758 -0.510 18.288 1.00 94.31 210 LYS A CA 1
ATOM 1771 C C . LYS A 1 210 ? -13.195 0.886 17.880 1.00 94.31 210 LYS A C 1
ATOM 1773 O O . LYS A 1 210 ? -13.042 1.819 18.664 1.00 94.31 210 LYS A O 1
ATOM 1778 N N . HIS A 1 211 ? -13.698 1.008 16.663 1.00 91.75 211 HIS A N 1
ATOM 1779 C CA . HIS A 1 211 ? -14.314 2.228 16.188 1.00 91.75 211 HIS A CA 1
ATOM 1780 C C . HIS A 1 211 ? -15.734 2.299 16.770 1.00 91.75 211 HIS A C 1
ATOM 1782 O O . HIS A 1 211 ? -16.498 1.346 16.651 1.00 91.75 211 HIS A O 1
ATOM 1788 N N . GLN A 1 212 ? -16.036 3.373 17.492 1.00 79.44 212 GLN A N 1
ATOM 1789 C CA . GLN A 1 212 ? -17.383 3.701 17.957 1.00 79.44 212 GLN A CA 1
ATOM 1790 C C . GLN A 1 212 ? -17.887 4.897 17.164 1.00 79.44 212 GLN A C 1
ATOM 1792 O O . GLN A 1 212 ? -17.032 5.766 16.851 1.00 79.44 212 GLN A O 1
#

Mean predicted aligned error: 4.88 Å

InterPro domains:
  IPR029052 Metallo-dependent phosphatase-like [G3DSA:3.60.21.10] (1-189)
  IPR029052 Metallo-dependent phosphatase-like [SSF56300] (2-180)
  IPR043461 UDP-2,3-diacylglucosamine hydrolase LpxH-like [PTHR34990] (1-211)

pLDDT: mean 89.87, std 6.54, range [59.97, 98.0]

Radius of gyration: 17.87 Å; Cα contacts (8 Å, |Δi|>4): 331; chains: 1; bounding box: 47×38×40 Å

Foldseek 3Di:
DAPPAQPQVDNSVVCCVVPVVVVCVVVVVVLVVADVVRAAEAAHDPRQDLDLVSDHDPVVVVVCVVVRYHYYQWDDDPAEIEHAQQCLQDDSVLSNVLSVVLVVLVVCCVVVVVSVVVSVVSCCVRPAVPQQDDPVSNVSSLVSVCVVRVTPLHQYEYERSQDADADQVSSYTYQHDCPPFVWGWDDDPQKIWIWTDPDVVDIDTPDIHGRD

Organism: NCBI:txid1193007